Protein AF-V6U523-F1 (afdb_monomer_lite)

pLDDT: mean 74.38, std 16.69, range [38.59, 94.12]

InterPro domains:
  IPR021149 MAGT1/OST3/OST6 [PF04756] (91-188)

Foldseek 3Di:
DPPPPPPLVLVLLVVVVVVVVVVVVVVVVVVVVVVVVVVVVVVPDDDDPCPVVVVVVVVVVVVVVVVVVVVVVVVVVVVVVCPVVDRSVVVVVVVLVVQLCVQLCVVVCVPPVAAQWDWDDPDDPDIDTHRADAADVDHHNVRSNLLSVLVSLLVVLVSVLVSLVPDPPRPVVSNVVSVVSNVVSVVVVVVSVCRRVVD

Structure (mmCIF, N/CA/C/O backbone):
data_AF-V6U523-F1
#
_entry.id   AF-V6U523-F1
#
loop_
_atom_site.group_PDB
_atom_site.id
_atom_site.type_symbol
_atom_site.label_atom_id
_atom_site.label_alt_id
_atom_site.label_comp_id
_atom_site.label_asym_id
_atom_site.label_entity_id
_atom_site.label_seq_id
_atom_site.pdbx_PDB_ins_code
_atom_site.Cartn_x
_atom_site.Cartn_y
_atom_site.Cartn_z
_atom_site.occupancy
_atom_site.B_iso_or_equiv
_atom_site.auth_seq_id
_atom_site.auth_comp_id
_atom_site.auth_asym_id
_atom_site.auth_atom_id
_atom_site.pdbx_PDB_model_num
ATOM 1 N N . MET A 1 1 ? 4.515 -21.458 24.350 1.00 41.28 1 MET A N 1
ATOM 2 C CA . MET A 1 1 ? 4.064 -20.229 25.051 1.00 41.28 1 MET A CA 1
ATOM 3 C C . MET A 1 1 ? 3.567 -19.168 24.051 1.00 41.28 1 MET A C 1
ATOM 5 O O . MET A 1 1 ? 4.180 -18.118 23.939 1.00 41.28 1 MET A O 1
ATOM 9 N N . ILE A 1 2 ? 2.476 -19.416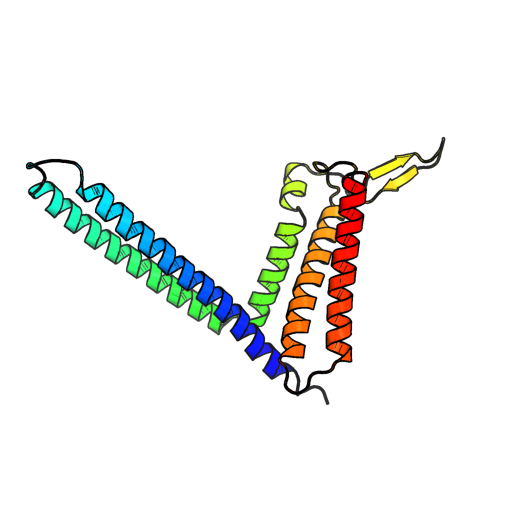 23.303 1.00 46.38 2 ILE A N 1
ATOM 10 C CA . ILE A 1 2 ? 1.987 -18.497 22.234 1.00 46.38 2 ILE A CA 1
ATOM 11 C C . ILE A 1 2 ? 0.579 -17.919 22.530 1.00 46.38 2 ILE A C 1
ATOM 13 O O . ILE A 1 2 ? 0.125 -16.990 21.871 1.00 46.38 2 ILE A O 1
ATOM 17 N N . SER A 1 3 ? -0.102 -18.354 23.593 1.00 43.62 3 SER A N 1
ATOM 18 C CA . SER A 1 3 ? -1.509 -17.984 23.848 1.00 43.62 3 SER A CA 1
ATOM 19 C C . SER A 1 3 ? -1.761 -16.572 24.416 1.00 43.62 3 SER A C 1
ATOM 21 O O . SER A 1 3 ? -2.890 -16.264 24.783 1.00 43.62 3 SER A O 1
ATOM 23 N N . GLY A 1 4 ? -0.751 -15.697 24.504 1.00 42.44 4 GLY A N 1
ATOM 24 C CA . GLY A 1 4 ? -0.867 -14.395 25.186 1.00 42.44 4 GLY A CA 1
ATOM 25 C C . GLY A 1 4 ? -1.064 -13.155 24.301 1.00 42.44 4 GLY A C 1
ATOM 26 O O . GLY A 1 4 ? -1.397 -12.099 24.830 1.00 42.44 4 GLY A O 1
ATOM 27 N N . VAL A 1 5 ? -0.860 -13.246 22.981 1.00 45.41 5 VAL A N 1
ATOM 28 C CA . VAL A 1 5 ? -0.773 -12.063 22.084 1.00 45.41 5 VAL A CA 1
ATOM 29 C C . VAL A 1 5 ? -2.092 -11.762 21.348 1.00 45.41 5 VAL A C 1
ATOM 31 O O . VAL A 1 5 ? -2.308 -10.662 20.851 1.00 45.41 5 VAL A O 1
ATOM 34 N N . LEU A 1 6 ? -3.036 -12.706 21.326 1.00 38.59 6 LEU A N 1
ATOM 35 C CA . LEU A 1 6 ? -4.312 -12.557 20.615 1.00 38.59 6 LEU A CA 1
ATOM 36 C C . LEU A 1 6 ? -5.318 -11.527 21.201 1.00 38.59 6 LEU A C 1
ATOM 38 O O . LEU A 1 6 ? -6.042 -10.913 20.412 1.00 38.59 6 LEU A O 1
ATOM 42 N N . PRO A 1 7 ? -5.421 -11.289 22.530 1.00 46.38 7 PRO A N 1
ATOM 43 C CA . PRO A 1 7 ? -6.465 -10.409 23.068 1.00 46.38 7 PRO A CA 1
ATOM 44 C C . PRO A 1 7 ? -6.151 -8.908 22.928 1.00 46.38 7 PRO A C 1
ATOM 46 O O . PRO A 1 7 ? -7.063 -8.083 23.010 1.00 46.38 7 PRO A O 1
ATOM 49 N N . THR A 1 8 ? -4.890 -8.529 22.701 1.00 46.84 8 THR A N 1
ATOM 50 C CA . THR A 1 8 ? -4.473 -7.126 22.520 1.00 46.84 8 THR A CA 1
ATOM 51 C C . THR A 1 8 ? -4.770 -6.616 21.114 1.00 46.84 8 THR A C 1
ATOM 53 O O . THR A 1 8 ? -5.321 -5.525 20.975 1.00 46.84 8 THR A O 1
ATOM 56 N N . VAL A 1 9 ? -4.547 -7.442 20.086 1.00 46.81 9 VAL A N 1
ATOM 57 C CA . VAL A 1 9 ? -4.885 -7.115 18.687 1.00 46.81 9 VAL A CA 1
ATOM 58 C C . VAL A 1 9 ? -6.382 -6.830 18.531 1.00 46.81 9 VAL A C 1
ATOM 60 O O . VAL A 1 9 ? -6.775 -5.913 17.815 1.00 46.81 9 VAL A O 1
ATOM 63 N N . HIS A 1 10 ? -7.238 -7.543 19.270 1.00 46.25 10 HIS A N 1
ATOM 64 C CA . HIS A 1 10 ? -8.678 -7.294 19.248 1.00 46.25 10 HIS A CA 1
ATOM 65 C C . HIS A 1 10 ? -9.034 -5.871 19.710 1.00 46.25 10 HIS A C 1
ATOM 67 O O . HIS A 1 10 ? -9.816 -5.201 19.041 1.00 46.25 10 HIS A O 1
ATOM 73 N N . LYS A 1 11 ? -8.447 -5.378 20.810 1.00 49.44 11 LYS A N 1
ATOM 74 C CA . LYS A 1 11 ? -8.734 -4.032 21.347 1.00 49.44 11 LYS A CA 1
ATOM 75 C C . LYS A 1 11 ? -8.247 -2.908 20.426 1.00 49.44 11 LYS A C 1
ATOM 77 O O . LYS A 1 11 ? -8.912 -1.882 20.316 1.00 49.44 11 LYS A O 1
ATOM 82 N N . GLU A 1 12 ? -7.126 -3.119 19.747 1.00 44.47 12 GLU A N 1
ATOM 83 C CA . GLU A 1 12 ? -6.533 -2.174 18.792 1.00 44.47 12 GLU A CA 1
ATOM 84 C C . GLU A 1 12 ? -7.384 -2.041 17.522 1.00 44.47 12 GLU A C 1
ATOM 86 O O . GLU A 1 12 ? -7.710 -0.932 17.098 1.00 44.47 12 GLU A O 1
ATOM 91 N N . VAL A 1 13 ? -7.852 -3.170 16.974 1.00 50.72 13 VAL A N 1
ATOM 92 C CA . VAL A 1 13 ? -8.772 -3.179 15.827 1.00 50.72 13 VAL A CA 1
ATOM 93 C C . VAL A 1 13 ? -10.111 -2.535 16.202 1.00 50.72 13 VAL A C 1
ATOM 95 O O . VAL A 1 13 ? -10.647 -1.751 15.423 1.00 50.72 13 VAL A O 1
ATOM 98 N N . TYR A 1 14 ? -10.622 -2.773 17.417 1.00 50.09 14 TYR A N 1
ATOM 99 C CA . TYR A 1 14 ? -11.787 -2.043 17.931 1.00 50.09 14 TYR A CA 1
ATOM 100 C C . TYR A 1 14 ? -11.538 -0.532 18.011 1.00 50.09 14 TYR A C 1
ATOM 102 O O . TYR A 1 14 ? -12.444 0.235 17.704 1.00 50.09 14 TYR A O 1
ATOM 110 N N . GLY A 1 15 ? -10.329 -0.094 18.371 1.00 56.94 15 GLY A N 1
ATOM 111 C CA . GLY A 1 15 ? -9.951 1.320 18.394 1.00 56.94 15 GLY A CA 1
ATOM 112 C C . GLY A 1 15 ? -9.925 1.958 17.005 1.00 56.94 15 GLY A C 1
ATOM 113 O O . GLY A 1 15 ? -10.452 3.054 16.831 1.00 56.94 15 GLY A O 1
ATOM 114 N N . LEU A 1 16 ? -9.381 1.261 16.004 1.00 51.12 16 LEU A N 1
ATOM 115 C CA . LEU A 1 16 ? -9.339 1.740 14.620 1.00 51.12 16 LEU A CA 1
ATOM 116 C C . LEU A 1 16 ? -10.740 1.781 13.993 1.00 51.12 16 LEU A C 1
ATOM 118 O O . LEU A 1 16 ? -11.106 2.762 13.351 1.00 51.12 16 LEU A O 1
ATOM 122 N N . VAL A 1 17 ? -11.563 0.760 14.242 1.00 55.56 17 VAL A N 1
ATOM 123 C CA . VAL A 1 17 ? -12.967 0.747 13.810 1.00 55.56 17 VAL A CA 1
ATOM 124 C C . VAL A 1 17 ? -13.772 1.829 14.529 1.00 55.56 17 VAL A C 1
ATOM 126 O O . VAL A 1 1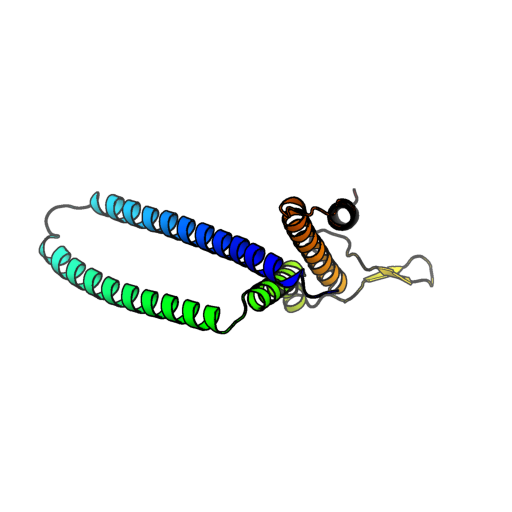7 ? -14.565 2.510 13.887 1.00 55.56 17 VAL A O 1
ATOM 129 N N . LEU A 1 18 ? -13.547 2.051 15.827 1.00 57.47 18 LEU A N 1
ATOM 130 C CA . LEU A 1 18 ? -14.173 3.144 16.572 1.00 57.47 18 LEU A CA 1
ATOM 131 C C . LEU A 1 18 ? -13.726 4.507 16.033 1.00 57.47 18 LEU A C 1
ATOM 133 O O . LEU A 1 18 ? -14.550 5.405 15.931 1.00 57.47 18 LEU A O 1
ATOM 137 N N . ALA A 1 19 ? -12.464 4.664 15.631 1.00 54.38 19 ALA A N 1
ATOM 138 C CA . ALA A 1 19 ? -11.971 5.881 14.994 1.00 54.38 19 ALA A CA 1
ATOM 139 C C . ALA A 1 19 ? -12.626 6.108 13.623 1.00 54.38 19 ALA A C 1
ATOM 141 O O . ALA A 1 19 ? -13.093 7.212 13.356 1.00 54.38 19 ALA A O 1
ATOM 142 N N . ILE A 1 20 ? -12.757 5.069 12.790 1.00 58.50 20 ILE A N 1
ATOM 143 C CA . ILE A 1 20 ? -13.495 5.132 11.517 1.00 58.50 20 ILE A CA 1
ATOM 144 C C . ILE A 1 20 ? -14.969 5.469 11.771 1.00 58.50 20 ILE A C 1
ATOM 146 O O . ILE A 1 20 ? -15.531 6.321 11.087 1.00 58.50 20 ILE A O 1
ATOM 150 N N . TYR A 1 21 ? -15.586 4.872 12.790 1.00 59.53 21 TYR A N 1
ATOM 151 C CA . TYR A 1 21 ? -16.966 5.146 13.184 1.00 59.53 21 TYR A CA 1
ATOM 152 C C . TYR A 1 21 ? -17.140 6.570 13.731 1.00 59.53 21 TYR A C 1
ATOM 154 O O . TYR A 1 21 ? -18.134 7.227 13.438 1.00 59.53 21 TYR A O 1
ATOM 162 N N . LEU A 1 22 ? -16.166 7.095 14.477 1.00 55.25 22 LEU A N 1
ATOM 163 C CA . LEU A 1 22 ? -16.150 8.473 14.968 1.00 55.25 22 LEU A CA 1
ATOM 164 C C . LEU A 1 22 ? -15.933 9.473 13.833 1.00 55.25 22 LEU A C 1
ATOM 166 O O . LEU A 1 22 ? -16.594 10.508 13.819 1.00 55.25 22 LEU A O 1
ATOM 170 N N . VAL A 1 23 ? -15.073 9.162 12.860 1.00 58.59 23 VAL A N 1
ATOM 171 C CA . VAL A 1 23 ? -14.899 9.952 11.632 1.00 58.59 23 VAL A CA 1
ATOM 172 C C . VAL A 1 23 ? -16.192 9.943 10.817 1.00 58.59 23 VAL A C 1
ATOM 174 O O . VAL A 1 23 ? -16.663 11.006 10.419 1.00 58.59 23 VAL A O 1
ATOM 177 N N . TYR A 1 24 ? -16.832 8.783 10.662 1.00 56.06 24 TYR A N 1
ATOM 178 C CA . TYR A 1 24 ? -18.136 8.643 10.012 1.00 56.06 24 TYR A CA 1
ATOM 179 C C . TYR A 1 24 ? -19.242 9.411 10.758 1.00 56.06 24 TYR A C 1
ATOM 181 O O . TYR A 1 24 ? -20.057 10.093 10.142 1.00 56.06 24 TYR A O 1
ATOM 189 N N . SER A 1 25 ? -19.238 9.388 12.093 1.00 53.75 25 SER A N 1
ATOM 190 C CA . SER A 1 25 ? -20.179 10.132 12.938 1.00 53.75 25 SER A CA 1
ATOM 191 C C . SER A 1 25 ? -19.934 11.649 12.886 1.00 53.75 25 SER A C 1
ATOM 193 O O . SER A 1 25 ? -20.878 12.434 12.807 1.00 53.75 25 SER A O 1
ATOM 195 N N . LYS A 1 26 ? -18.672 12.097 12.817 1.00 54.00 26 LYS A N 1
ATOM 196 C CA . LYS A 1 26 ? -18.329 13.510 12.579 1.00 54.00 26 LYS A CA 1
ATOM 197 C C . LYS A 1 26 ? -18.739 13.970 11.180 1.00 54.00 26 LYS A C 1
ATOM 199 O O . LYS A 1 26 ? -19.277 15.066 11.050 1.00 54.00 26 LYS A O 1
ATOM 204 N N . LEU A 1 27 ? -18.545 13.134 10.158 1.00 46.53 27 LEU A N 1
ATOM 205 C CA . LEU A 1 27 ? -19.044 13.364 8.798 1.00 46.53 27 LEU A CA 1
ATOM 206 C C . LEU A 1 27 ? -20.578 13.454 8.782 1.00 46.53 27 LEU A C 1
ATOM 208 O O . LEU A 1 27 ? -21.129 14.348 8.145 1.00 46.53 27 LEU A O 1
ATOM 212 N N . ARG A 1 28 ? -21.273 12.614 9.561 1.00 48.44 28 ARG A N 1
ATOM 213 C CA . ARG A 1 28 ? -22.730 12.679 9.773 1.00 48.44 28 ARG A CA 1
ATOM 214 C C . ARG A 1 28 ? -23.167 14.007 10.410 1.00 48.44 28 ARG A C 1
ATOM 216 O O . ARG A 1 28 ? -24.164 14.576 9.971 1.00 48.44 28 ARG A O 1
ATOM 223 N N . CYS A 1 29 ? -22.419 14.539 11.379 1.00 51.19 29 CYS A N 1
ATOM 224 C CA . CYS A 1 29 ? -22.671 15.872 11.948 1.00 51.19 29 CYS A CA 1
ATOM 225 C C . CYS A 1 29 ? -22.398 17.006 10.945 1.00 51.19 29 CYS A C 1
ATOM 227 O O . CYS A 1 29 ? -23.176 17.957 10.872 1.00 51.19 29 CYS A O 1
ATOM 229 N N . TYR A 1 30 ? -21.346 16.891 10.129 1.00 42.16 30 TYR A N 1
ATOM 230 C CA . TYR A 1 30 ? -21.027 17.869 9.083 1.00 42.16 30 TYR A CA 1
ATOM 231 C C . TYR A 1 30 ? -22.115 17.930 7.997 1.00 42.16 30 TYR A C 1
ATOM 233 O O . TYR A 1 30 ? -22.591 19.014 7.660 1.00 42.16 30 TYR A O 1
ATOM 241 N N . PHE A 1 31 ? -22.590 16.778 7.514 1.00 48.69 31 PHE A N 1
ATOM 242 C CA . PHE A 1 31 ? -23.700 16.706 6.554 1.00 48.69 31 PHE A CA 1
ATOM 243 C C . PHE A 1 31 ? -25.052 17.108 7.165 1.00 48.69 31 PHE A C 1
ATOM 245 O O . PHE A 1 31 ? -25.897 17.679 6.473 1.00 48.69 31 PHE A O 1
ATOM 252 N N . GLY A 1 32 ? -25.252 16.883 8.468 1.00 49.47 32 GLY A N 1
ATOM 253 C CA . GLY A 1 32 ? -26.397 17.419 9.208 1.00 49.47 32 GLY A CA 1
ATOM 254 C C . GLY A 1 32 ? -26.424 18.952 9.237 1.00 49.47 32 GLY A C 1
ATOM 255 O O . GLY A 1 32 ? -27.495 19.538 9.112 1.00 49.47 32 GLY A O 1
ATOM 256 N N . SER A 1 33 ? -25.256 19.599 9.320 1.00 43.72 33 SER A N 1
ATOM 257 C CA . SER A 1 33 ? -25.129 21.063 9.353 1.00 43.72 33 SER A CA 1
ATOM 258 C C . SER A 1 33 ? -25.449 21.720 8.000 1.00 43.72 33 SER A C 1
ATOM 260 O O . SER A 1 33 ? -26.177 22.712 7.952 1.00 43.72 33 SER A O 1
ATOM 262 N N . TYR A 1 34 ? -25.033 21.114 6.877 1.00 43.16 34 TYR A N 1
ATOM 263 C CA . TYR A 1 34 ? -25.404 21.572 5.523 1.00 43.16 34 TYR A CA 1
ATOM 264 C C . TYR A 1 34 ? -26.927 21.603 5.293 1.00 43.16 34 TYR A C 1
ATOM 266 O O . TYR A 1 34 ? -27.436 22.473 4.585 1.00 43.16 34 TYR A O 1
ATOM 274 N N . ARG A 1 35 ? -27.671 20.695 5.939 1.00 47.03 35 ARG A N 1
ATOM 275 C CA . ARG A 1 35 ? -29.140 20.622 5.875 1.00 47.03 35 ARG A CA 1
ATOM 276 C C . ARG A 1 35 ? -29.811 21.836 6.527 1.00 47.03 35 ARG A C 1
ATOM 278 O O . ARG A 1 35 ? -30.831 22.310 6.030 1.00 47.03 35 ARG A O 1
ATOM 285 N N . THR A 1 36 ? -29.226 22.361 7.602 1.00 53.25 36 THR A N 1
ATOM 286 C CA . THR A 1 36 ? -29.718 23.557 8.298 1.00 53.25 36 THR A CA 1
ATOM 287 C C . THR A 1 36 ? -29.467 24.811 7.460 1.00 53.25 36 THR A C 1
ATOM 289 O O . THR A 1 36 ? -30.374 25.625 7.295 1.00 53.25 36 THR A O 1
ATOM 292 N N . TYR A 1 37 ? -28.294 24.925 6.828 1.00 47.25 37 TYR A N 1
ATOM 293 C CA . TYR A 1 37 ? -27.971 26.049 5.940 1.00 47.25 37 TYR A CA 1
ATOM 294 C C . TYR A 1 37 ? -28.864 26.111 4.693 1.00 47.25 37 TYR A C 1
ATOM 296 O O . TYR A 1 37 ? -29.329 27.196 4.343 1.00 47.25 37 TYR A O 1
ATOM 304 N N . LEU A 1 38 ? -29.187 24.967 4.074 1.00 50.00 38 LEU A N 1
ATOM 305 C CA . LEU A 1 38 ? -30.100 24.924 2.922 1.00 50.00 38 LEU A CA 1
ATOM 306 C C . LEU A 1 38 ? -31.516 25.403 3.293 1.00 50.00 38 LEU A C 1
ATOM 308 O O . LEU A 1 38 ? -32.127 26.171 2.556 1.00 50.00 38 LEU A O 1
ATOM 312 N N . SER A 1 39 ? -32.006 25.019 4.480 1.00 54.47 39 SER A N 1
ATOM 313 C CA . SER A 1 39 ? -33.333 25.424 4.970 1.00 54.47 39 SER A CA 1
ATOM 314 C C . SER A 1 39 ? -33.436 26.913 5.335 1.00 54.47 39 SER A C 1
ATOM 316 O O . SER A 1 39 ? -34.515 27.498 5.240 1.00 54.47 39 SER A O 1
ATOM 318 N N . VAL A 1 40 ? -32.317 27.542 5.715 1.00 55.91 40 VAL A N 1
ATOM 319 C CA . VAL A 1 40 ? -32.236 28.983 6.012 1.00 55.91 40 VAL A CA 1
ATOM 320 C C . VAL A 1 40 ? -32.110 29.812 4.727 1.00 55.91 40 VAL A C 1
ATOM 322 O O . VAL A 1 40 ? -32.676 30.903 4.648 1.00 55.91 40 VAL A O 1
ATOM 325 N N . LEU A 1 41 ? -31.429 29.292 3.701 1.00 51.31 41 LEU A N 1
ATOM 326 C CA . LEU A 1 41 ? -31.332 29.917 2.374 1.00 51.31 41 LEU A CA 1
ATOM 327 C C . LEU A 1 41 ? -32.670 29.893 1.619 1.00 51.31 41 LEU A C 1
ATOM 329 O O . LEU A 1 41 ? -33.054 30.893 1.016 1.00 51.31 41 LEU A O 1
ATOM 333 N N . GLU A 1 42 ? -33.436 28.806 1.727 1.00 52.66 42 GLU A N 1
ATOM 334 C CA . GLU A 1 42 ? -34.760 28.678 1.099 1.00 52.66 42 GLU A CA 1
ATOM 335 C C . GLU A 1 42 ? -35.838 29.559 1.774 1.00 52.66 42 GLU A C 1
ATOM 337 O O . GLU A 1 42 ? -36.881 29.857 1.189 1.00 52.66 42 GLU A O 1
ATOM 342 N N . ALA A 1 43 ? -35.577 30.047 2.994 1.00 54.25 43 ALA A N 1
ATOM 343 C CA . ALA A 1 43 ? -36.488 30.910 3.744 1.00 54.25 43 ALA A CA 1
ATOM 344 C C . ALA A 1 43 ? -36.438 32.400 3.343 1.00 54.25 43 ALA A C 1
ATOM 346 O O . ALA A 1 43 ? -37.315 33.154 3.764 1.00 54.25 43 ALA A O 1
ATOM 347 N N . ARG A 1 44 ? -35.457 32.843 2.537 1.00 53.84 44 ARG A N 1
ATOM 348 C CA . ARG A 1 44 ? -35.267 34.273 2.204 1.00 53.84 44 ARG A CA 1
ATOM 349 C C . ARG A 1 44 ? -35.891 34.747 0.884 1.00 53.84 44 ARG A C 1
ATOM 351 O O . ARG A 1 44 ? -35.917 35.951 0.657 1.00 53.84 44 ARG A O 1
ATOM 358 N N . HIS A 1 45 ? -36.459 33.868 0.053 1.00 52.88 45 HIS A N 1
ATOM 359 C CA . HIS A 1 45 ? -37.118 34.274 -1.199 1.00 52.88 45 HIS A CA 1
ATOM 360 C C . HIS A 1 45 ? -38.575 33.779 -1.314 1.00 52.88 45 HIS A C 1
ATOM 362 O O . HIS A 1 45 ? -38.846 32.618 -1.626 1.00 52.88 45 HIS A O 1
ATOM 368 N N . LEU A 1 46 ? -39.509 34.714 -1.088 1.00 49.81 46 LEU A N 1
ATOM 369 C CA . LEU A 1 46 ? -40.758 34.997 -1.833 1.00 49.81 46 LEU A CA 1
ATOM 370 C C . LEU A 1 46 ? -42.016 35.238 -0.969 1.00 49.81 46 LEU A C 1
ATOM 372 O O . LEU A 1 46 ? -42.241 34.517 0.008 1.00 49.81 46 LEU A O 1
ATOM 376 N N . PRO A 1 47 ? -42.874 36.205 -1.368 1.00 53.94 47 PRO A N 1
ATOM 377 C CA . PRO A 1 47 ? -43.979 36.718 -0.568 1.00 53.94 47 PRO A CA 1
ATOM 378 C C . PRO A 1 47 ? -45.304 35.942 -0.737 1.00 53.94 47 PRO A C 1
ATOM 380 O O . PRO A 1 47 ? -45.640 35.411 -1.791 1.00 53.94 47 PRO A O 1
ATOM 383 N N . SER A 1 48 ? -46.053 35.904 0.366 1.00 52.94 48 SER A N 1
ATOM 384 C CA . SER A 1 48 ? -47.519 35.986 0.541 1.00 52.94 48 SER A CA 1
ATOM 385 C C . SER A 1 48 ? -48.558 35.147 -0.239 1.00 52.94 48 SER A C 1
ATOM 387 O O . SER A 1 48 ? -49.741 35.339 0.015 1.00 52.94 48 SER A O 1
ATOM 389 N N . GLN A 1 49 ? -48.216 34.156 -1.075 1.00 50.00 49 GLN A N 1
ATOM 390 C CA . GLN A 1 49 ? -49.214 33.152 -1.550 1.00 50.00 49 GLN A CA 1
ATOM 391 C C . GLN A 1 49 ? -48.921 31.691 -1.143 1.00 50.00 49 GLN A C 1
ATOM 393 O O . GLN A 1 49 ? -49.648 30.758 -1.476 1.00 50.00 49 GLN A O 1
ATOM 398 N N . LYS A 1 50 ? -47.882 31.459 -0.335 1.00 51.34 50 LYS A N 1
ATOM 399 C CA . LYS A 1 50 ? -47.331 30.120 -0.039 1.00 51.34 50 LYS A CA 1
ATOM 400 C C . LYS A 1 50 ? -47.918 29.390 1.184 1.00 51.34 50 LYS A C 1
ATOM 402 O O . LYS A 1 50 ? -47.314 28.419 1.631 1.00 51.34 50 LYS A O 1
ATOM 407 N N . ILE A 1 51 ? -49.045 29.804 1.774 1.00 52.50 51 ILE A N 1
ATOM 408 C CA . ILE A 1 51 ? -49.507 29.198 3.047 1.00 52.50 51 ILE A CA 1
ATOM 409 C C . ILE A 1 51 ? -50.169 27.819 2.841 1.00 52.50 51 ILE A C 1
ATOM 411 O O . ILE A 1 51 ? -49.913 26.911 3.636 1.00 52.50 51 ILE A O 1
ATOM 415 N N . MET A 1 52 ? -50.936 27.602 1.762 1.00 48.75 52 MET A N 1
ATOM 416 C CA . MET A 1 52 ? -51.517 26.277 1.466 1.00 48.75 52 MET A CA 1
ATOM 417 C C . MET A 1 52 ? -50.505 25.301 0.844 1.00 48.75 52 MET A C 1
ATOM 419 O O . MET A 1 52 ? -50.415 24.158 1.295 1.00 48.75 52 MET A O 1
ATOM 423 N N . ALA A 1 53 ? -49.655 25.756 -0.086 1.00 50.72 53 ALA A N 1
ATOM 424 C CA . ALA A 1 53 ? -48.574 24.935 -0.646 1.00 50.72 53 ALA A CA 1
ATOM 425 C C . ALA A 1 53 ? -47.571 24.476 0.435 1.00 50.72 53 ALA A C 1
ATOM 427 O O . ALA A 1 53 ? -47.154 23.317 0.439 1.00 50.72 53 ALA A O 1
ATOM 428 N N . LYS A 1 54 ? -47.272 25.325 1.437 1.00 51.56 54 LYS A N 1
ATOM 429 C CA . LYS A 1 54 ? -46.425 24.950 2.585 1.00 51.56 54 LYS A CA 1
ATOM 430 C C . LYS A 1 54 ? -47.000 23.813 3.429 1.00 51.56 54 LYS A C 1
ATOM 432 O O . LYS A 1 54 ? -46.212 23.056 3.987 1.00 51.56 54 LYS A O 1
ATOM 437 N N . ARG A 1 55 ? -48.328 23.668 3.558 1.00 52.97 55 ARG A N 1
ATOM 438 C CA . ARG A 1 55 ? -48.930 22.566 4.342 1.00 52.97 55 ARG A CA 1
ATOM 439 C C . ARG A 1 55 ? -48.841 21.230 3.605 1.00 52.97 55 ARG A C 1
ATOM 441 O O . ARG A 1 55 ? -48.493 20.227 4.226 1.00 52.97 55 ARG A O 1
ATOM 448 N N . VAL A 1 56 ? -49.061 21.230 2.289 1.00 54.12 56 VAL A N 1
ATOM 449 C CA . VAL A 1 56 ? -48.912 20.029 1.446 1.00 54.12 56 VAL A CA 1
ATOM 450 C C . VAL A 1 56 ? -47.441 19.592 1.383 1.00 54.12 56 VAL A C 1
ATOM 452 O O . VAL A 1 56 ? -47.133 18.420 1.599 1.00 54.12 56 VAL A O 1
ATOM 455 N N . GLN A 1 57 ? -46.514 20.544 1.239 1.00 55.22 57 GLN A N 1
ATOM 456 C CA . GLN A 1 57 ? -45.070 20.284 1.223 1.00 55.22 57 GLN A CA 1
ATOM 457 C C . GLN A 1 57 ? -44.532 19.833 2.601 1.00 55.22 57 GLN A C 1
ATOM 459 O O . GLN A 1 57 ? -43.676 18.948 2.667 1.00 55.22 57 GLN A O 1
ATOM 464 N N . LYS A 1 58 ? -45.073 20.342 3.726 1.00 58.16 58 LYS A N 1
ATOM 465 C CA . LYS A 1 58 ? -44.759 19.835 5.085 1.00 58.16 58 LYS A CA 1
ATOM 466 C C . LYS A 1 58 ? -45.223 18.390 5.303 1.00 58.16 58 LYS A C 1
ATOM 468 O O . LYS A 1 58 ? -44.521 17.614 5.945 1.00 58.16 58 LYS A O 1
ATOM 473 N N . SER A 1 59 ? -46.383 18.015 4.764 1.00 58.06 59 SER A N 1
ATOM 474 C CA . SER A 1 59 ? -46.912 16.647 4.877 1.00 58.06 59 SER A CA 1
ATOM 475 C C . SER A 1 59 ? -46.092 15.643 4.048 1.00 58.06 59 SER A C 1
ATOM 477 O O . SER A 1 59 ? -45.714 14.568 4.530 1.00 58.06 59 SER A O 1
ATOM 479 N N . GLN A 1 60 ? -45.712 16.021 2.822 1.00 61.00 60 GLN A N 1
ATOM 480 C CA . GLN A 1 60 ? -44.854 15.195 1.963 1.00 61.00 60 GLN A CA 1
ATOM 481 C C . GLN A 1 60 ? -43.424 15.054 2.511 1.00 61.00 60 GLN A C 1
ATOM 483 O O . GLN A 1 60 ? -42.849 13.968 2.476 1.00 61.00 60 GLN A O 1
ATOM 488 N N . THR A 1 61 ? -42.854 16.110 3.098 1.00 61.25 61 THR A N 1
ATOM 489 C CA . THR A 1 61 ? -41.518 16.037 3.720 1.00 61.25 61 THR A CA 1
ATOM 490 C C . THR A 1 61 ? -41.508 15.189 4.997 1.00 61.25 61 THR A C 1
ATOM 492 O O . THR A 1 61 ? -40.546 14.455 5.228 1.00 61.25 61 THR A O 1
ATOM 495 N N . ALA A 1 62 ? -42.588 15.192 5.788 1.00 65.69 62 ALA A N 1
ATOM 496 C CA . ALA A 1 62 ? -42.714 14.342 6.976 1.00 65.69 62 ALA A CA 1
ATOM 497 C C . ALA A 1 62 ? -42.791 12.841 6.631 1.00 65.69 62 ALA A C 1
ATOM 499 O O . ALA A 1 62 ? -42.166 12.006 7.293 1.00 65.69 62 ALA A O 1
ATOM 500 N N . THR A 1 63 ? -43.510 12.481 5.564 1.00 70.50 63 THR A N 1
ATOM 501 C CA . THR A 1 63 ? -43.615 11.086 5.100 1.00 70.50 63 THR A CA 1
ATOM 502 C C . THR A 1 63 ? -42.310 10.579 4.480 1.00 70.50 63 THR A C 1
ATOM 504 O O . THR A 1 63 ? -41.898 9.452 4.773 1.00 70.50 63 THR A O 1
ATOM 507 N N . LEU A 1 64 ? -41.595 11.420 3.724 1.00 71.19 64 LEU A N 1
ATOM 508 C CA . LEU A 1 64 ? -40.241 11.131 3.233 1.00 71.19 64 LEU A CA 1
ATOM 509 C C . LEU A 1 64 ? -39.243 10.934 4.379 1.00 71.19 64 LEU A C 1
ATOM 511 O O . LEU A 1 64 ? -38.470 9.977 4.364 1.00 71.19 64 LEU A O 1
ATOM 515 N N . HIS A 1 65 ? -39.306 11.772 5.419 1.00 72.44 65 HIS A N 1
ATOM 516 C CA . HIS A 1 65 ? -38.430 11.644 6.583 1.00 72.44 65 HIS A CA 1
ATOM 517 C C . HIS A 1 65 ? -38.660 10.327 7.339 1.00 72.44 65 HIS A C 1
ATOM 519 O O . HIS A 1 65 ? -37.698 9.698 7.787 1.00 72.44 65 HIS A O 1
ATOM 525 N N . LYS A 1 66 ? -39.919 9.886 7.452 1.00 78.81 66 LYS A N 1
ATOM 526 C CA . LYS A 1 66 ? -40.287 8.616 8.096 1.00 78.81 66 LYS A CA 1
ATOM 527 C C . LYS A 1 66 ? -39.832 7.398 7.285 1.00 78.81 66 LYS A C 1
ATOM 529 O O . LYS A 1 66 ? -39.472 6.379 7.870 1.00 78.81 66 LYS A O 1
ATOM 534 N N . ARG A 1 67 ? -39.823 7.489 5.949 1.00 78.38 67 ARG A N 1
ATOM 535 C CA . ARG A 1 67 ? -39.263 6.444 5.072 1.00 78.38 67 ARG A CA 1
ATOM 536 C C . ARG A 1 67 ? -37.741 6.399 5.169 1.00 78.38 67 ARG A C 1
ATOM 538 O O . ARG A 1 67 ? -37.187 5.323 5.366 1.00 78.38 67 ARG A O 1
ATOM 545 N N . ALA A 1 68 ? -37.085 7.557 5.127 1.00 76.50 68 ALA A N 1
ATOM 546 C CA . ALA A 1 68 ? -35.639 7.651 5.270 1.00 76.50 68 ALA A CA 1
ATOM 547 C C . ALA A 1 68 ? -35.167 7.084 6.619 1.00 76.50 68 ALA A C 1
ATOM 549 O O . ALA A 1 68 ? -34.281 6.238 6.638 1.00 76.50 68 ALA A O 1
ATOM 550 N N . SER A 1 69 ? -35.780 7.466 7.746 1.00 78.25 69 SER A N 1
ATOM 551 C CA . SER A 1 69 ? -35.378 6.954 9.068 1.00 78.25 69 SER A CA 1
ATOM 552 C C . SER A 1 69 ? -35.572 5.440 9.216 1.00 78.25 69 SER A C 1
ATOM 554 O O . SER A 1 69 ? -34.777 4.768 9.877 1.00 78.25 69 SER A O 1
ATOM 556 N N . ARG A 1 70 ? -36.596 4.876 8.564 1.00 82.12 70 ARG A N 1
ATOM 557 C CA . ARG A 1 70 ? -36.838 3.429 8.538 1.00 82.12 70 ARG A CA 1
ATOM 558 C C . ARG A 1 70 ? -35.771 2.685 7.725 1.00 82.12 70 ARG A C 1
ATOM 560 O O . ARG A 1 70 ? -35.309 1.638 8.159 1.00 82.12 70 ARG A O 1
ATOM 567 N N . ILE A 1 71 ? -35.333 3.252 6.600 1.00 82.62 71 ILE A N 1
ATOM 568 C CA . ILE A 1 71 ? -34.219 2.711 5.805 1.00 82.62 71 ILE A CA 1
ATOM 569 C C . ILE A 1 71 ? -32.907 2.797 6.596 1.00 82.62 71 ILE A C 1
ATOM 571 O O . ILE A 1 71 ? -32.180 1.815 6.680 1.00 82.62 71 ILE A O 1
ATOM 575 N N . TRP A 1 72 ? -32.638 3.928 7.255 1.00 78.19 72 TRP A N 1
ATOM 576 C CA . TRP A 1 72 ? -31.437 4.104 8.079 1.00 78.19 72 TRP A CA 1
ATOM 577 C C . TRP A 1 72 ? -31.360 3.109 9.240 1.00 78.19 72 TRP A C 1
ATOM 579 O O . TRP A 1 72 ? -30.332 2.469 9.425 1.00 78.19 72 TRP A O 1
ATOM 589 N N . SER A 1 73 ? -32.453 2.922 9.983 1.00 80.31 73 SER A N 1
ATOM 590 C CA . SER A 1 73 ? -32.498 1.941 11.080 1.00 80.31 73 SER A CA 1
ATOM 591 C C . SER A 1 73 ? -32.394 0.490 10.598 1.00 80.31 73 SER A C 1
ATOM 593 O O . SER A 1 73 ? -31.867 -0.361 11.317 1.00 80.31 73 SER A O 1
ATOM 595 N N . PHE A 1 74 ? -32.856 0.193 9.381 1.00 85.62 74 PHE A N 1
ATOM 596 C CA . PHE A 1 74 ? -32.629 -1.103 8.749 1.00 85.62 74 PHE A CA 1
ATOM 597 C C . PHE A 1 74 ? -31.146 -1.307 8.411 1.00 85.62 74 PHE A C 1
ATOM 599 O O . PHE A 1 74 ? -30.584 -2.342 8.769 1.00 85.62 74 PHE A O 1
ATOM 606 N N . CYS A 1 75 ? -30.494 -0.307 7.807 1.00 78.31 75 CYS A N 1
ATOM 607 C CA . CYS A 1 75 ? -29.060 -0.338 7.520 1.00 78.31 75 CYS A CA 1
ATOM 608 C C . CYS A 1 75 ? -28.220 -0.489 8.795 1.00 78.31 75 CYS A C 1
ATOM 610 O O . CYS A 1 75 ? -27.363 -1.367 8.841 1.00 78.31 75 CYS A O 1
ATOM 612 N N . ASP A 1 76 ? -28.497 0.287 9.848 1.00 78.00 76 ASP A N 1
ATOM 613 C CA . ASP A 1 76 ? -27.772 0.201 11.124 1.00 78.00 76 ASP A CA 1
ATOM 614 C C . ASP A 1 76 ? -27.889 -1.205 11.742 1.00 78.00 76 ASP A C 1
ATOM 616 O O . ASP A 1 76 ? -26.890 -1.804 12.144 1.00 78.00 76 ASP A O 1
ATOM 620 N N . ASN A 1 77 ? -29.091 -1.792 11.749 1.00 83.88 77 ASN A N 1
ATOM 621 C CA . ASN A 1 77 ? -29.297 -3.156 12.248 1.00 83.88 77 ASN A CA 1
ATOM 622 C C . ASN A 1 77 ? -28.575 -4.215 11.405 1.00 83.88 77 ASN A C 1
ATOM 624 O O . ASN A 1 77 ? -28.070 -5.202 11.946 1.00 83.88 77 ASN A O 1
ATOM 628 N N . LEU A 1 78 ? -28.521 -4.023 10.087 1.00 81.00 78 LEU A N 1
ATOM 629 C CA . LEU A 1 78 ? -27.829 -4.920 9.170 1.00 81.00 78 LEU A CA 1
ATOM 630 C C . LEU A 1 78 ? -26.309 -4.845 9.374 1.00 81.00 78 LEU A C 1
ATOM 632 O O . LEU A 1 78 ? -25.665 -5.885 9.501 1.00 81.00 78 LEU A O 1
ATOM 636 N N . VAL A 1 79 ? -25.757 -3.639 9.537 1.00 76.69 79 VAL A N 1
ATOM 637 C CA . VAL A 1 79 ? -24.345 -3.422 9.885 1.00 76.69 79 VAL A CA 1
ATOM 638 C C . VAL A 1 79 ? -24.004 -4.089 11.215 1.00 76.69 79 VAL A C 1
ATOM 640 O O . VAL A 1 79 ? -23.018 -4.814 11.283 1.00 76.69 79 VAL A O 1
ATOM 643 N N . VAL A 1 80 ? -24.828 -3.933 12.256 1.00 77.56 80 VAL A N 1
ATOM 644 C CA . VAL A 1 80 ? -24.586 -4.569 13.566 1.00 77.56 80 VAL A CA 1
ATOM 645 C C . VAL A 1 80 ? -24.623 -6.098 13.477 1.00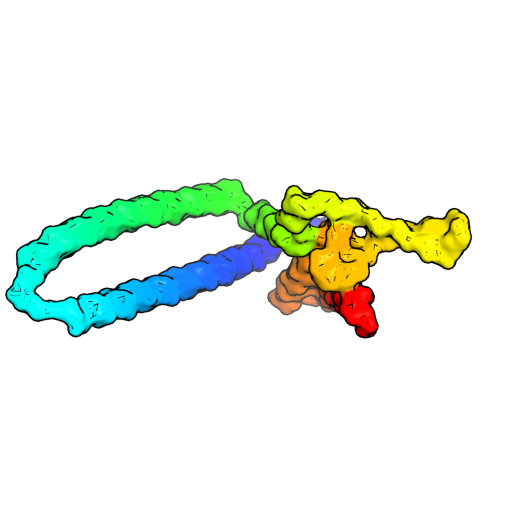 77.56 80 VAL A C 1
ATOM 647 O O . VAL A 1 80 ? -23.815 -6.768 14.120 1.00 77.56 80 VAL A O 1
ATOM 650 N N . ARG A 1 81 ? -25.531 -6.676 12.680 1.00 77.00 81 ARG A N 1
ATOM 651 C CA . ARG A 1 81 ? -25.590 -8.134 12.465 1.00 77.00 81 ARG A CA 1
ATOM 652 C C . ARG A 1 81 ? -24.362 -8.652 11.725 1.00 77.00 81 ARG A C 1
ATOM 654 O O . ARG A 1 81 ? -23.768 -9.633 12.168 1.00 77.00 81 ARG A O 1
ATOM 661 N N . ILE A 1 82 ? -23.954 -7.962 10.661 1.00 73.00 82 ILE A N 1
ATOM 662 C CA . ILE A 1 82 ? -22.725 -8.270 9.924 1.00 73.00 82 ILE A CA 1
ATOM 663 C C . ILE A 1 82 ? -21.515 -8.146 10.854 1.00 73.00 82 ILE A C 1
ATOM 665 O O . ILE A 1 82 ? -20.675 -9.036 10.880 1.00 73.00 82 ILE A O 1
ATOM 669 N N . TYR A 1 83 ? -21.459 -7.105 11.686 1.00 67.31 83 TYR A N 1
ATOM 670 C CA . TYR A 1 83 ? -20.372 -6.879 12.639 1.00 67.31 83 TYR A CA 1
ATOM 671 C C . TYR A 1 83 ? -20.309 -7.939 13.748 1.00 67.31 83 TYR A C 1
ATOM 673 O O . TYR A 1 83 ? -19.232 -8.280 14.227 1.00 67.31 83 TYR A O 1
ATOM 681 N N . LYS A 1 84 ? -21.457 -8.491 14.162 1.00 71.69 84 LYS A N 1
ATOM 682 C CA . LYS A 1 84 ? -21.506 -9.611 15.114 1.00 71.69 84 LYS A CA 1
ATOM 683 C C . LYS A 1 84 ? -21.034 -10.928 14.499 1.00 71.69 84 LYS A C 1
ATOM 685 O O . LYS A 1 84 ? -20.455 -11.739 15.214 1.00 71.69 84 LYS A O 1
ATOM 690 N N . GLN A 1 85 ? -21.301 -11.159 13.213 1.00 70.00 85 GLN A N 1
ATOM 691 C CA . GLN A 1 85 ? -20.911 -12.397 12.530 1.00 70.00 85 GLN A CA 1
ATOM 692 C C . GLN A 1 85 ? -19.472 -12.364 12.007 1.00 70.00 85 GLN A C 1
ATOM 694 O O . GLN A 1 85 ? -18.760 -13.364 12.084 1.00 70.00 85 GLN A O 1
ATOM 699 N N . ILE A 1 86 ? -19.023 -11.222 11.492 1.00 68.25 86 ILE A N 1
ATOM 700 C CA . ILE A 1 86 ? -17.681 -11.053 10.947 1.00 68.25 86 ILE A CA 1
ATOM 701 C C . ILE A 1 86 ? -16.766 -10.600 12.078 1.00 68.25 86 ILE A C 1
ATOM 703 O O . ILE A 1 86 ? -16.899 -9.490 12.590 1.00 68.25 86 ILE A O 1
ATOM 707 N N . LYS A 1 87 ? -15.789 -11.435 12.455 1.00 73.62 87 LYS A N 1
ATOM 708 C CA . LYS A 1 87 ? -14.742 -10.995 13.387 1.00 73.62 87 LYS A CA 1
ATOM 709 C C . LYS A 1 87 ? -14.095 -9.721 12.816 1.00 73.62 87 LYS A C 1
ATOM 711 O O . LYS A 1 87 ? -13.709 -9.735 11.646 1.00 73.62 87 LYS A O 1
ATOM 716 N N . PRO A 1 88 ? -13.915 -8.652 13.612 1.00 73.69 88 PRO A N 1
ATOM 717 C CA . PRO A 1 88 ? -13.468 -7.342 13.124 1.00 73.69 88 PRO A CA 1
ATOM 718 C C . PRO A 1 88 ? -12.120 -7.391 12.385 1.00 73.69 88 PRO A C 1
ATOM 720 O O . PRO A 1 88 ? -11.844 -6.559 11.526 1.00 73.69 88 PRO A O 1
ATOM 723 N N . ILE A 1 89 ? -11.310 -8.421 12.648 1.00 75.69 89 ILE A N 1
ATOM 724 C CA . ILE A 1 89 ? -10.066 -8.686 11.925 1.00 75.69 89 ILE A CA 1
ATOM 725 C C . ILE A 1 89 ? -10.275 -9.026 10.441 1.00 75.69 89 ILE A C 1
ATOM 727 O O . ILE A 1 89 ? -9.492 -8.588 9.607 1.00 75.69 89 ILE A O 1
ATOM 731 N N . HIS A 1 90 ? -11.342 -9.743 10.078 1.00 79.62 90 HIS A N 1
ATOM 732 C CA . HIS A 1 90 ? -11.634 -10.058 8.677 1.00 79.62 90 HIS A CA 1
ATOM 733 C C . HIS A 1 90 ? -12.056 -8.810 7.903 1.00 79.62 90 HIS A C 1
ATOM 735 O O . HIS A 1 90 ? -11.684 -8.658 6.744 1.00 79.62 90 HIS A O 1
ATOM 741 N N . LEU A 1 91 ? -12.771 -7.889 8.557 1.00 82.44 91 LEU A N 1
ATOM 742 C CA . LEU A 1 91 ? -13.130 -6.602 7.967 1.00 82.44 91 LEU A CA 1
ATOM 743 C C . LEU A 1 91 ? -11.882 -5.741 7.740 1.00 82.44 91 LEU A C 1
ATOM 745 O O . LEU A 1 91 ? -11.740 -5.150 6.674 1.00 82.44 91 LEU A O 1
ATOM 749 N N . TYR A 1 92 ? -10.948 -5.729 8.695 1.00 81.69 92 TYR A N 1
ATOM 750 C CA . TYR A 1 92 ? -9.659 -5.059 8.526 1.00 81.69 92 TYR A CA 1
ATOM 751 C C . TYR A 1 92 ? -8.859 -5.639 7.349 1.00 81.69 92 TYR A C 1
ATOM 753 O O . TYR A 1 92 ? -8.402 -4.886 6.494 1.00 81.69 92 TYR A O 1
ATOM 761 N N . ILE A 1 93 ? -8.760 -6.969 7.247 1.00 84.44 93 ILE A N 1
ATOM 762 C CA . ILE A 1 93 ? -8.086 -7.638 6.122 1.00 84.44 93 ILE A CA 1
ATOM 763 C C . ILE A 1 93 ? -8.759 -7.276 4.793 1.00 84.44 93 ILE A C 1
ATOM 765 O O . ILE A 1 93 ? -8.073 -6.920 3.837 1.00 84.44 93 ILE A O 1
ATOM 769 N N . LEU A 1 94 ? -10.092 -7.310 4.729 1.00 87.62 94 LEU A N 1
ATOM 770 C CA . LEU A 1 94 ? -10.837 -6.942 3.526 1.00 87.62 94 LEU A CA 1
ATOM 771 C C . LEU A 1 94 ? -10.568 -5.486 3.119 1.00 87.62 94 LEU A C 1
ATOM 773 O O . LEU A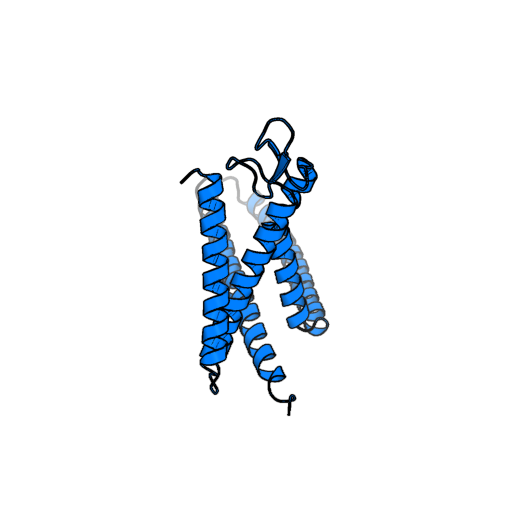 1 94 ? -10.357 -5.206 1.941 1.00 87.62 94 LEU A O 1
ATOM 777 N N . LEU A 1 95 ? -10.529 -4.568 4.089 1.00 89.12 95 LEU A N 1
ATOM 778 C CA . LEU A 1 95 ? -10.231 -3.158 3.849 1.00 89.12 95 LEU A CA 1
ATOM 779 C C . LEU A 1 95 ? -8.795 -2.962 3.341 1.00 89.12 95 LEU A C 1
ATOM 781 O O . LEU A 1 95 ? -8.580 -2.209 2.396 1.00 89.12 95 LEU A O 1
ATOM 785 N N . CYS A 1 96 ? -7.827 -3.676 3.918 1.00 88.44 96 CYS A N 1
ATOM 786 C CA . CYS A 1 96 ? -6.443 -3.705 3.450 1.00 88.44 96 CYS A CA 1
ATOM 787 C C . CYS A 1 96 ? -6.337 -4.193 1.999 1.00 88.44 96 CYS A C 1
ATOM 789 O O . CYS A 1 96 ? -5.663 -3.562 1.185 1.00 88.44 96 CYS A O 1
ATOM 791 N N . MET A 1 97 ? -7.042 -5.274 1.654 1.00 88.44 97 MET A N 1
ATOM 792 C CA . MET A 1 97 ? -7.084 -5.793 0.285 1.00 88.44 97 MET A CA 1
ATOM 793 C C . MET A 1 97 ? -7.719 -4.779 -0.673 1.00 88.44 97 MET A C 1
ATOM 795 O O . MET A 1 97 ? -7.152 -4.486 -1.724 1.00 88.44 97 MET A O 1
ATOM 799 N N . ALA A 1 98 ? -8.852 -4.180 -0.298 1.00 90.38 98 ALA A N 1
ATOM 800 C CA . ALA A 1 98 ? -9.513 -3.152 -1.101 1.00 90.38 98 ALA A CA 1
ATOM 801 C C . ALA A 1 98 ? -8.611 -1.924 -1.324 1.00 90.38 98 ALA A C 1
ATOM 803 O O . ALA A 1 98 ? -8.531 -1.404 -2.437 1.00 90.38 98 ALA A O 1
ATOM 804 N N . TYR A 1 99 ? -7.884 -1.492 -0.289 1.00 89.81 99 TYR A N 1
ATOM 805 C CA . TYR A 1 99 ? -6.911 -0.405 -0.379 1.00 89.81 99 TYR A CA 1
ATOM 806 C C . TYR A 1 99 ? -5.747 -0.743 -1.321 1.00 89.81 99 TYR A C 1
ATOM 808 O O . TYR A 1 99 ? -5.380 0.078 -2.167 1.00 89.81 99 TYR A O 1
ATOM 816 N N . MET A 1 100 ? -5.200 -1.958 -1.231 1.00 90.56 100 MET A N 1
ATOM 817 C CA . MET A 1 100 ? -4.154 -2.431 -2.140 1.00 90.56 100 MET A CA 1
ATOM 818 C C . MET A 1 100 ? -4.637 -2.414 -3.594 1.00 90.56 100 MET A C 1
ATOM 820 O O . MET A 1 100 ? -3.954 -1.860 -4.452 1.00 90.56 100 MET A O 1
ATOM 824 N N . PHE A 1 101 ? -5.824 -2.957 -3.881 1.00 89.38 101 PHE A N 1
ATOM 825 C CA . PHE A 1 101 ? -6.366 -2.960 -5.242 1.00 89.38 101 PHE A CA 1
ATOM 826 C C . PHE A 1 101 ? -6.613 -1.543 -5.769 1.00 89.38 101 PHE A C 1
ATOM 828 O O . PHE A 1 101 ? -6.206 -1.233 -6.889 1.00 89.38 101 PHE A O 1
ATOM 835 N N . SER A 1 102 ? -7.187 -0.665 -4.943 1.00 90.06 102 SER A N 1
ATOM 836 C CA . SER A 1 102 ? -7.436 0.738 -5.295 1.00 90.06 102 SER A CA 1
ATOM 837 C C . SER A 1 102 ? -6.144 1.487 -5.650 1.00 90.06 102 SER A C 1
ATOM 839 O O . SER A 1 102 ? -6.066 2.157 -6.677 1.00 90.06 102 SER A O 1
ATOM 841 N N . THR A 1 103 ? -5.085 1.309 -4.853 1.00 89.62 103 THR A N 1
ATOM 842 C CA . THR A 1 103 ? -3.799 2.002 -5.053 1.00 89.62 103 THR A CA 1
ATOM 843 C C . THR A 1 103 ? -2.873 1.332 -6.069 1.00 89.62 103 THR A C 1
ATOM 845 O O . THR A 1 103 ? -1.956 1.974 -6.576 1.00 89.62 103 THR A O 1
ATOM 848 N N . SER A 1 104 ? -3.105 0.061 -6.408 1.00 89.38 104 SER A N 1
ATOM 849 C CA . SER A 1 104 ? -2.290 -0.676 -7.384 1.00 89.38 104 SER A CA 1
ATOM 850 C C . SER A 1 104 ? -2.540 -0.295 -8.848 1.00 89.38 104 SER A C 1
ATOM 852 O O . SER A 1 104 ? -1.827 -0.763 -9.731 1.00 89.38 104 SER A O 1
ATOM 854 N N . GLY A 1 105 ? -3.533 0.553 -9.133 1.00 86.56 105 GLY A N 1
ATOM 855 C CA . GLY A 1 105 ? -3.859 0.951 -10.503 1.00 86.56 105 GLY A CA 1
ATOM 856 C C . GLY A 1 105 ? -4.605 -0.126 -11.296 1.00 86.56 105 GLY A C 1
ATOM 857 O O . GLY A 1 105 ? -4.540 -0.133 -12.520 1.00 86.56 105 GLY A O 1
ATOM 858 N N . VAL A 1 106 ? -5.345 -1.025 -10.633 1.00 87.38 106 VAL A N 1
ATOM 859 C CA . VAL A 1 106 ? -6.163 -2.055 -11.312 1.00 87.38 106 VAL A CA 1
ATOM 860 C C . VAL A 1 106 ? -7.155 -1.439 -12.297 1.00 87.38 106 VAL A C 1
ATOM 862 O O . VAL A 1 106 ? -7.327 -1.961 -13.392 1.00 87.38 106 VAL A O 1
ATOM 865 N N . ILE A 1 107 ? -7.760 -0.300 -11.948 1.00 86.62 107 ILE A N 1
ATOM 866 C CA . ILE A 1 107 ? -8.685 0.418 -12.838 1.00 86.62 107 ILE A CA 1
ATOM 867 C C . ILE A 1 107 ? -7.954 0.895 -14.101 1.00 86.62 107 ILE A C 1
ATOM 869 O O . ILE A 1 107 ? -8.456 0.717 -15.205 1.00 86.62 107 ILE A O 1
ATOM 873 N N . TYR A 1 108 ? -6.740 1.436 -13.952 1.00 85.31 108 TYR A N 1
ATOM 874 C CA . TYR A 1 108 ? -5.908 1.829 -15.091 1.00 85.31 108 TYR A CA 1
ATOM 875 C C . TYR A 1 108 ? -5.545 0.619 -15.958 1.00 85.31 108 TYR A C 1
ATOM 877 O O . TYR A 1 108 ? -5.640 0.690 -17.182 1.00 85.31 108 TYR A O 1
ATOM 885 N N . ASN A 1 109 ? -5.197 -0.509 -15.329 1.00 87.62 109 ASN A N 1
ATOM 886 C CA . ASN A 1 109 ? -4.888 -1.745 -16.041 1.00 87.62 109 ASN A CA 1
ATOM 887 C C . ASN A 1 109 ? -6.094 -2.283 -16.823 1.00 87.62 109 ASN A C 1
ATOM 889 O O . ASN A 1 109 ? -5.916 -2.792 -17.923 1.00 87.62 109 ASN A O 1
ATOM 893 N N . LEU A 1 110 ? -7.304 -2.157 -16.273 1.00 86.12 110 LEU A N 1
ATOM 894 C CA . LEU A 1 110 ? -8.534 -2.602 -16.923 1.00 86.12 110 LEU A CA 1
ATOM 895 C C . LEU A 1 110 ? -8.885 -1.741 -18.145 1.00 86.12 110 LEU A C 1
ATOM 897 O O . LEU A 1 110 ? -9.334 -2.277 -19.150 1.00 86.12 110 LEU A O 1
ATOM 901 N N . ILE A 1 111 ? -8.686 -0.422 -18.056 1.00 88.75 111 ILE A N 1
ATOM 902 C CA . ILE A 1 111 ? -9.043 0.521 -19.127 1.00 88.75 111 ILE A CA 1
ATOM 903 C C . ILE A 1 111 ? -8.010 0.498 -20.258 1.00 88.75 111 ILE A C 1
ATOM 905 O O . ILE A 1 111 ? -8.383 0.450 -21.425 1.00 88.75 111 ILE A O 1
ATOM 909 N N . ASN A 1 112 ? -6.719 0.552 -19.919 1.00 86.69 112 ASN A N 1
ATOM 910 C CA . ASN A 1 112 ? -5.648 0.767 -20.898 1.00 86.69 112 ASN A CA 1
ATOM 911 C C . ASN A 1 112 ? -4.891 -0.511 -21.279 1.00 86.69 112 ASN A C 1
ATOM 913 O O . ASN A 1 112 ? -4.095 -0.481 -22.214 1.00 86.69 112 ASN A O 1
ATOM 917 N N . THR A 1 113 ? -5.089 -1.615 -20.548 1.00 88.56 113 THR A N 1
ATOM 918 C CA . THR A 1 113 ? -4.408 -2.906 -20.770 1.00 88.56 113 THR A CA 1
ATOM 919 C C . THR A 1 113 ? -2.899 -2.765 -21.046 1.00 88.56 113 THR A C 1
ATOM 921 O O . THR A 1 113 ? -2.413 -3.229 -22.079 1.00 88.56 113 THR A O 1
ATOM 924 N N . PRO A 1 114 ? -2.133 -2.088 -20.164 1.00 86.75 114 PRO A N 1
ATOM 925 C CA . PRO A 1 114 ? -0.713 -1.858 -20.386 1.00 86.75 114 PRO A CA 1
ATOM 926 C C . PRO A 1 114 ? 0.069 -3.179 -20.329 1.00 86.75 114 PRO A C 1
ATOM 928 O O . PRO A 1 114 ? -0.317 -4.097 -19.595 1.00 86.75 114 PRO A O 1
ATOM 931 N N . PRO A 1 115 ? 1.210 -3.280 -21.035 1.00 87.12 115 PRO A N 1
ATOM 932 C CA . PRO A 1 115 ? 2.062 -4.456 -20.946 1.00 87.12 115 PRO A CA 1
ATOM 933 C C . PRO A 1 115 ? 2.579 -4.663 -19.506 1.00 87.12 115 PRO A C 1
ATOM 935 O O . PRO A 1 115 ? 2.698 -3.708 -18.724 1.00 87.12 115 PRO A O 1
ATOM 938 N N . PRO A 1 116 ? 2.898 -5.912 -19.121 1.00 86.12 116 PRO A N 1
ATOM 939 C CA . PRO A 1 116 ? 3.357 -6.224 -17.770 1.00 86.12 116 PRO A CA 1
ATOM 940 C C . PRO A 1 116 ? 4.736 -5.631 -17.460 1.00 86.12 116 PRO A C 1
ATOM 942 O O . PRO A 1 116 ? 4.984 -5.256 -16.315 1.00 86.12 116 PRO A O 1
ATOM 945 N N . TYR A 1 117 ? 5.611 -5.522 -18.458 1.00 89.56 117 TYR A N 1
ATOM 946 C CA . TYR A 1 117 ? 6.939 -4.917 -18.380 1.00 89.56 117 TYR A CA 1
ATOM 947 C C . TYR A 1 117 ? 7.309 -4.319 -19.743 1.00 89.56 117 TYR A C 1
ATOM 949 O O . TYR A 1 117 ? 6.773 -4.726 -20.775 1.00 89.56 117 TYR A O 1
ATOM 957 N N . GLY A 1 118 ? 8.221 -3.351 -19.742 1.00 86.50 118 GLY A N 1
ATOM 958 C CA . GLY A 1 118 ? 8.832 -2.810 -20.952 1.00 86.50 118 GLY A CA 1
ATOM 959 C C . GLY A 1 118 ? 10.080 -3.583 -21.360 1.00 86.50 118 GLY A C 1
ATOM 960 O O . GLY A 1 118 ? 10.665 -4.305 -20.554 1.00 86.50 118 GLY A O 1
ATOM 961 N N . MET A 1 119 ? 10.523 -3.379 -22.598 1.00 86.81 119 MET A N 1
ATOM 962 C CA . MET A 1 119 ? 11.821 -3.844 -23.088 1.00 86.81 119 MET A CA 1
ATOM 963 C C . MET A 1 119 ? 12.628 -2.628 -23.535 1.00 86.81 119 MET A C 1
ATOM 965 O O . MET A 1 119 ? 12.163 -1.850 -24.365 1.00 86.81 119 MET A O 1
ATOM 969 N N . GLU A 1 120 ? 13.827 -2.458 -22.991 1.00 84.94 120 GLU A N 1
ATOM 970 C CA . GLU A 1 120 ? 14.749 -1.391 -23.384 1.00 84.94 120 GLU A CA 1
ATOM 971 C C . GLU A 1 120 ? 15.942 -2.006 -24.113 1.00 84.94 120 GLU A C 1
ATOM 973 O O . GLU A 1 120 ? 16.547 -2.964 -23.627 1.00 84.94 120 GLU A O 1
ATOM 978 N N . ARG A 1 121 ? 16.273 -1.478 -25.295 1.00 81.69 121 ARG A N 1
ATOM 979 C CA . ARG A 1 121 ? 17.466 -1.898 -26.037 1.00 81.69 121 ARG A CA 1
ATOM 980 C C . ARG A 1 121 ? 18.686 -1.226 -25.423 1.00 81.69 121 ARG A C 1
ATOM 982 O O . ARG A 1 121 ? 18.775 -0.004 -25.419 1.00 81.69 121 ARG A O 1
ATOM 989 N N . VAL A 1 122 ? 19.604 -2.032 -24.901 1.00 81.00 122 VAL A N 1
ATOM 990 C CA . VAL A 1 122 ? 20.861 -1.562 -24.291 1.00 81.00 122 VAL A CA 1
ATOM 991 C C . VAL A 1 122 ? 22.003 -1.597 -25.311 1.00 81.00 122 VAL A C 1
ATOM 993 O O . VAL A 1 122 ? 22.967 -0.852 -25.183 1.00 81.00 122 VAL A O 1
ATOM 996 N N . GLY A 1 123 ? 21.867 -2.413 -26.360 1.00 81.69 123 GLY A N 1
ATOM 997 C CA . GLY A 1 123 ? 22.839 -2.542 -27.443 1.00 81.69 123 GLY A CA 1
ATOM 998 C C . GLY A 1 123 ? 22.208 -3.073 -28.731 1.00 81.69 123 GLY A C 1
ATOM 999 O O . GLY A 1 123 ? 20.986 -3.178 -28.840 1.00 81.69 123 GLY A O 1
ATOM 1000 N N . VAL A 1 124 ? 23.052 -3.419 -29.709 1.00 78.25 124 VAL A N 1
ATOM 1001 C CA . VAL A 1 124 ? 22.623 -3.815 -31.066 1.00 78.25 124 VAL A CA 1
ATOM 1002 C C . VAL A 1 124 ? 21.751 -5.082 -31.056 1.00 78.25 124 VAL A C 1
ATOM 1004 O O . VAL A 1 124 ? 20.775 -5.132 -31.797 1.00 78.25 124 VAL A O 1
ATOM 1007 N N . ASN A 1 125 ? 22.028 -6.043 -30.161 1.00 77.19 125 ASN A N 1
ATOM 1008 C CA . ASN A 1 125 ? 21.270 -7.300 -30.025 1.00 77.19 125 ASN A CA 1
ATOM 1009 C C . ASN A 1 125 ? 20.790 -7.604 -28.592 1.00 77.19 125 ASN A C 1
ATOM 1011 O O . ASN A 1 125 ? 20.223 -8.667 -28.350 1.00 77.19 125 ASN A O 1
ATOM 1015 N N . GLU A 1 126 ? 20.987 -6.693 -27.635 1.00 83.62 126 GLU A N 1
ATOM 1016 C CA . GLU A 1 126 ? 20.625 -6.926 -26.232 1.00 83.62 126 GLU A CA 1
ATOM 1017 C C . GLU A 1 126 ? 19.445 -6.056 -25.802 1.00 83.62 126 GLU A C 1
ATOM 1019 O O . GLU A 1 126 ? 19.443 -4.829 -25.954 1.00 83.62 126 GLU A O 1
ATOM 1024 N N . SER A 1 127 ? 18.435 -6.710 -25.228 1.00 83.81 127 SER A N 1
ATOM 1025 C CA . SER A 1 127 ? 17.272 -6.056 -24.639 1.00 83.81 127 SER A CA 1
ATOM 1026 C C . SER A 1 127 ? 17.141 -6.449 -23.172 1.00 83.81 127 SER A C 1
ATOM 1028 O O . SER A 1 127 ? 17.253 -7.625 -22.826 1.00 83.81 127 SER A O 1
ATOM 1030 N N . ARG A 1 128 ? 16.926 -5.458 -22.302 1.00 85.38 128 ARG A N 1
ATOM 1031 C CA . ARG A 1 128 ? 16.706 -5.664 -20.867 1.00 85.38 128 ARG A CA 1
ATOM 1032 C C . ARG A 1 128 ? 15.237 -5.432 -20.515 1.00 85.38 128 ARG A C 1
ATOM 1034 O O . ARG A 1 128 ? 14.644 -4.475 -21.025 1.00 85.38 128 ARG A O 1
ATOM 1041 N N . PRO A 1 129 ? 14.645 -6.252 -19.631 1.00 83.56 129 PRO A N 1
ATOM 1042 C CA . PRO A 1 129 ? 13.319 -5.972 -19.110 1.00 83.56 129 PRO A CA 1
ATOM 1043 C C . PRO A 1 129 ? 13.371 -4.742 -18.198 1.00 83.56 129 PRO A C 1
ATOM 1045 O O . PRO A 1 129 ? 14.216 -4.636 -17.306 1.00 83.56 129 PRO A O 1
ATOM 1048 N N . VAL A 1 130 ? 12.445 -3.813 -18.413 1.00 86.00 130 VAL A N 1
ATOM 1049 C CA . VAL A 1 130 ? 12.285 -2.605 -17.605 1.00 86.00 130 VAL A CA 1
ATOM 1050 C C . VAL A 1 130 ? 10.943 -2.655 -16.891 1.00 86.00 130 VAL A C 1
ATOM 1052 O O . VAL A 1 130 ? 9.882 -2.683 -17.509 1.00 86.00 130 VAL A O 1
ATOM 1055 N N . PHE A 1 131 ? 10.995 -2.642 -15.561 1.00 85.19 131 PHE A N 1
ATOM 1056 C CA . PHE A 1 131 ? 9.816 -2.784 -14.701 1.00 85.19 131 PHE A CA 1
ATOM 1057 C C . PHE A 1 131 ? 9.171 -1.453 -14.299 1.00 85.19 131 PHE A C 1
ATOM 1059 O O . PHE A 1 131 ? 8.127 -1.453 -13.656 1.00 85.19 131 PHE A O 1
ATOM 1066 N N . ILE A 1 132 ? 9.785 -0.318 -14.645 1.00 85.62 132 ILE A N 1
ATOM 1067 C CA . ILE A 1 132 ? 9.285 1.025 -14.324 1.00 85.62 132 ILE A CA 1
ATOM 1068 C C . ILE A 1 132 ? 9.061 1.770 -15.634 1.00 85.62 132 ILE A C 1
ATOM 1070 O O . ILE A 1 132 ? 9.993 1.913 -16.420 1.00 85.62 132 ILE A O 1
ATOM 1074 N N . ALA A 1 133 ? 7.833 2.221 -15.880 1.00 83.38 133 ALA A N 1
ATOM 1075 C CA . ALA A 1 133 ? 7.530 3.000 -17.073 1.00 83.38 133 ALA A CA 1
ATOM 1076 C C . ALA A 1 133 ? 8.138 4.406 -16.970 1.00 83.38 133 ALA A C 1
ATOM 1078 O O . ALA A 1 133 ? 8.108 5.027 -15.904 1.00 83.38 133 ALA A O 1
ATOM 1079 N N . ASN A 1 134 ? 8.664 4.912 -18.089 1.00 80.38 134 ASN A N 1
ATOM 1080 C CA . ASN A 1 134 ? 9.140 6.288 -18.191 1.00 80.38 134 ASN A CA 1
ATOM 1081 C C . ASN A 1 134 ? 7.951 7.226 -18.425 1.00 80.38 134 ASN A C 1
ATOM 1083 O O . ASN A 1 134 ? 7.173 7.021 -19.360 1.00 80.38 134 ASN A O 1
ATOM 1087 N N . GLY A 1 135 ? 7.843 8.264 -17.594 1.00 79.88 135 GLY A N 1
ATOM 1088 C CA . GLY A 1 135 ? 6.754 9.238 -17.625 1.00 79.88 135 GLY A CA 1
ATOM 1089 C C . GLY A 1 135 ? 5.755 9.079 -16.475 1.00 79.88 135 GLY A C 1
ATOM 1090 O O . GLY A 1 135 ? 5.562 8.004 -15.909 1.00 79.88 135 GLY A O 1
ATOM 1091 N N . MET A 1 136 ? 5.106 10.188 -16.110 1.00 79.56 136 MET A N 1
ATOM 1092 C CA . MET A 1 136 ? 4.140 10.213 -15.003 1.00 79.56 136 MET A CA 1
ATOM 1093 C C . MET A 1 136 ? 2.779 9.602 -15.365 1.00 79.56 136 MET A C 1
ATOM 1095 O O . MET A 1 136 ? 2.104 9.076 -14.486 1.00 79.56 136 MET A O 1
ATOM 1099 N N . MET A 1 137 ? 2.387 9.662 -16.643 1.00 81.88 137 MET A N 1
ATOM 1100 C CA . MET A 1 137 ? 1.072 9.207 -17.129 1.00 81.88 137 MET A CA 1
ATOM 1101 C C . MET A 1 137 ? 1.048 7.734 -17.563 1.00 81.88 137 MET A C 1
ATOM 1103 O O . MET A 1 137 ? -0.017 7.176 -17.833 1.00 81.88 137 MET A O 1
ATOM 1107 N N . THR A 1 138 ? 2.217 7.103 -17.654 1.00 83.81 138 THR A N 1
ATOM 1108 C CA . THR A 1 138 ? 2.384 5.714 -18.080 1.00 83.81 138 THR A CA 1
ATOM 1109 C C . THR A 1 138 ? 2.725 4.841 -16.878 1.00 83.81 138 THR A C 1
ATOM 1111 O O . THR A 1 138 ? 3.421 5.243 -15.937 1.00 83.81 138 THR A O 1
ATOM 1114 N N . GLN A 1 139 ? 2.195 3.625 -16.876 1.00 87.56 139 GLN A N 1
ATOM 1115 C CA . GLN A 1 139 ? 2.396 2.681 -15.789 1.00 87.56 139 GLN A CA 1
ATOM 1116 C C . GLN A 1 139 ? 2.319 1.256 -16.328 1.00 87.56 139 GLN A C 1
ATOM 1118 O O . GLN A 1 139 ? 1.338 0.894 -16.976 1.00 87.56 139 GLN A O 1
ATOM 1123 N N . TYR A 1 140 ? 3.338 0.443 -16.041 1.00 90.94 140 TYR A N 1
ATOM 1124 C CA . TYR A 1 140 ? 3.257 -0.993 -16.310 1.00 90.94 140 TYR A CA 1
ATOM 1125 C C . TYR A 1 140 ? 2.386 -1.690 -15.268 1.00 90.94 140 TYR A C 1
ATOM 1127 O O . TYR A 1 140 ? 2.314 -1.270 -14.107 1.00 90.94 140 TYR A O 1
ATOM 1135 N N . SER A 1 141 ? 1.758 -2.798 -15.662 1.00 89.12 141 SER A N 1
ATOM 1136 C CA . SER A 1 141 ? 0.847 -3.516 -14.768 1.00 89.12 141 SER A CA 1
ATOM 1137 C C . SER A 1 141 ? 1.555 -4.006 -13.495 1.00 89.12 141 SER A C 1
ATOM 1139 O O . SER A 1 141 ? 1.067 -3.778 -12.385 1.00 89.12 141 SER A O 1
ATOM 1141 N N . THR A 1 142 ? 2.757 -4.583 -13.630 1.00 88.75 142 THR A N 1
ATOM 1142 C CA . THR A 1 142 ? 3.559 -5.059 -12.484 1.00 88.75 142 THR A CA 1
ATOM 1143 C C . THR A 1 142 ? 4.004 -3.923 -11.567 1.00 88.75 142 THR A C 1
ATOM 1145 O O . THR A 1 142 ? 3.950 -4.048 -10.342 1.00 88.75 142 THR A O 1
ATOM 1148 N N . GLU A 1 143 ? 4.365 -2.780 -12.148 1.00 90.12 143 GLU A N 1
ATOM 1149 C CA . GLU A 1 143 ? 4.740 -1.567 -11.427 1.00 90.12 143 GLU A CA 1
ATOM 1150 C C . GLU A 1 143 ? 3.610 -1.114 -10.488 1.00 90.12 143 GLU A C 1
ATOM 1152 O O . GLU A 1 143 ? 3.843 -0.719 -9.342 1.00 90.12 143 GLU A O 1
ATOM 1157 N N . GLY A 1 144 ? 2.363 -1.203 -10.953 1.00 90.69 144 GLY A N 1
ATOM 1158 C CA . GLY A 1 144 ? 1.182 -0.898 -10.155 1.00 90.69 144 GLY A CA 1
ATOM 1159 C C . GLY A 1 144 ? 0.976 -1.818 -8.969 1.00 90.69 144 GLY A C 1
ATOM 1160 O O . GLY A 1 144 ? 0.884 -1.338 -7.837 1.00 90.69 144 GLY A O 1
ATOM 1161 N N . TYR A 1 145 ? 0.994 -3.130 -9.197 1.00 91.25 145 TYR A N 1
ATOM 1162 C CA . TYR A 1 145 ? 0.840 -4.111 -8.122 1.00 91.25 145 TYR A CA 1
ATOM 1163 C C . TYR A 1 145 ? 1.912 -3.965 -7.043 1.00 91.25 145 TYR A C 1
ATOM 1165 O O . TYR A 1 145 ? 1.587 -3.953 -5.854 1.00 91.25 145 TYR A O 1
ATOM 1173 N N . ILE A 1 146 ? 3.170 -3.757 -7.443 1.00 91.69 146 ILE A N 1
ATOM 1174 C CA . ILE A 1 146 ? 4.274 -3.525 -6.506 1.00 91.69 146 ILE A CA 1
ATOM 1175 C C . ILE A 1 146 ? 4.057 -2.219 -5.723 1.00 91.69 146 ILE A C 1
ATOM 1177 O O . ILE A 1 146 ? 4.309 -2.185 -4.520 1.00 91.69 146 ILE A O 1
ATOM 1181 N N . SER A 1 147 ? 3.534 -1.161 -6.361 1.00 91.75 147 SER A N 1
ATOM 1182 C CA . SER A 1 147 ? 3.185 0.091 -5.662 1.00 91.75 147 SER A CA 1
ATOM 1183 C C . SER A 1 147 ? 2.159 -0.135 -4.566 1.00 91.75 147 SER A C 1
ATOM 1185 O O . SER A 1 147 ? 2.351 0.308 -3.435 1.00 91.75 147 SER A O 1
ATOM 1187 N N . GLY A 1 148 ? 1.060 -0.807 -4.919 1.00 92.25 148 GLY A N 1
ATOM 1188 C CA . GLY A 1 148 ? -0.043 -1.064 -4.001 1.00 92.25 148 GLY A CA 1
ATOM 1189 C C . GLY A 1 148 ? 0.413 -1.919 -2.824 1.00 92.25 148 GLY A C 1
ATOM 1190 O O . GLY A 1 148 ? 0.089 -1.611 -1.679 1.00 92.25 148 GLY A O 1
ATOM 1191 N N . LEU A 1 149 ? 1.237 -2.939 -3.089 1.00 92.69 149 LEU A N 1
ATOM 1192 C CA . LEU A 1 149 ? 1.806 -3.792 -2.049 1.00 92.69 149 LEU A CA 1
ATOM 1193 C C . LEU A 1 149 ? 2.723 -3.010 -1.100 1.00 92.69 149 LEU A C 1
ATOM 1195 O O . LEU A 1 149 ? 2.567 -3.117 0.112 1.00 92.69 149 LEU A O 1
ATOM 1199 N N . LEU A 1 150 ? 3.645 -2.194 -1.621 1.00 93.25 150 LEU A N 1
ATOM 1200 C CA . LEU A 1 150 ? 4.543 -1.383 -0.788 1.00 93.25 150 LEU A CA 1
ATOM 1201 C C . LEU A 1 150 ? 3.776 -0.360 0.058 1.00 93.25 150 LEU A C 1
ATOM 1203 O O . LEU A 1 150 ? 4.127 -0.135 1.214 1.00 93.25 150 LEU A O 1
ATOM 1207 N N . ASN A 1 151 ? 2.716 0.235 -0.494 1.00 93.50 151 ASN A N 1
ATOM 1208 C CA . ASN A 1 151 ? 1.822 1.120 0.252 1.00 93.50 151 ASN A CA 1
ATOM 1209 C C . ASN A 1 151 ? 1.085 0.385 1.370 1.00 93.50 151 ASN A C 1
ATOM 1211 O O . ASN A 1 151 ? 0.965 0.910 2.477 1.00 93.50 151 ASN A O 1
ATOM 1215 N N . LEU A 1 152 ? 0.603 -0.829 1.096 1.00 93.31 152 LEU A N 1
ATOM 1216 C CA . LEU A 1 152 ? -0.045 -1.652 2.106 1.00 93.31 152 LEU A CA 1
ATOM 1217 C C . LEU A 1 152 ? 0.934 -2.023 3.227 1.00 93.31 152 LEU A C 1
ATOM 1219 O O . LEU A 1 152 ? 0.603 -1.846 4.396 1.00 93.31 152 LEU A O 1
ATOM 1223 N N . VAL A 1 153 ? 2.138 -2.492 2.880 1.00 93.50 153 VAL A N 1
ATOM 1224 C CA . VAL A 1 153 ? 3.183 -2.855 3.850 1.00 93.50 153 VAL A CA 1
ATOM 1225 C C . VAL A 1 153 ? 3.537 -1.659 4.729 1.00 93.50 153 VAL A C 1
ATOM 1227 O O . VAL A 1 153 ? 3.528 -1.804 5.947 1.00 93.50 153 VAL A O 1
ATOM 1230 N N . ALA A 1 154 ? 3.749 -0.477 4.141 1.00 93.00 154 ALA A N 1
ATOM 1231 C CA . ALA A 1 154 ? 4.018 0.750 4.888 1.00 93.00 154 ALA A CA 1
ATOM 1232 C C . ALA A 1 154 ? 2.872 1.107 5.857 1.00 93.00 154 ALA A C 1
ATOM 1234 O O . ALA A 1 154 ? 3.104 1.403 7.031 1.00 93.00 154 ALA A O 1
ATOM 1235 N N . GLY A 1 155 ? 1.621 1.042 5.392 1.00 91.94 155 GLY A N 1
ATOM 1236 C CA . GLY A 1 155 ? 0.453 1.311 6.232 1.00 91.94 155 GLY A CA 1
ATOM 1237 C C . GLY A 1 155 ? 0.339 0.333 7.403 1.00 91.94 155 GLY A C 1
ATOM 1238 O O . GLY A 1 155 ? 0.181 0.749 8.550 1.00 91.94 155 GLY A O 1
ATOM 1239 N N . VAL A 1 156 ? 0.482 -0.968 7.137 1.00 89.69 156 VAL A N 1
ATOM 1240 C CA . VAL A 1 156 ? 0.408 -2.017 8.164 1.00 89.69 156 VAL A CA 1
ATOM 1241 C C . VAL A 1 156 ? 1.566 -1.903 9.155 1.00 89.69 156 VAL A C 1
ATOM 1243 O O . VAL A 1 156 ? 1.330 -1.989 10.358 1.00 89.69 156 VAL A O 1
ATOM 1246 N N . SER A 1 157 ? 2.795 -1.647 8.697 1.00 89.94 157 SER A N 1
ATOM 1247 C CA . SER A 1 157 ? 3.948 -1.468 9.586 1.00 89.94 157 SER A CA 1
ATOM 1248 C C . SER A 1 157 ? 3.783 -0.262 10.507 1.00 89.94 157 SER A C 1
ATOM 1250 O O . SER A 1 157 ? 4.140 -0.334 11.682 1.00 89.94 157 SER A O 1
ATOM 1252 N N . LEU A 1 158 ? 3.184 0.828 10.018 1.00 90.62 158 LEU A N 1
ATOM 1253 C CA . LEU A 1 158 ? 2.888 1.997 10.843 1.00 90.62 158 LEU A CA 1
ATOM 1254 C C . LEU A 1 158 ? 1.858 1.654 11.930 1.00 90.62 158 LEU A C 1
ATOM 1256 O O . LEU A 1 158 ? 2.074 1.961 13.101 1.00 90.62 158 LEU A O 1
ATOM 1260 N N . VAL A 1 159 ? 0.769 0.969 11.563 1.00 88.44 159 VAL A N 1
ATOM 1261 C CA . VAL A 1 159 ? -0.255 0.525 12.523 1.00 88.44 159 VAL A CA 1
ATOM 1262 C C . VAL A 1 159 ? 0.355 -0.401 13.577 1.00 88.44 159 VAL A C 1
ATOM 1264 O O . VAL A 1 159 ? 0.144 -0.181 14.765 1.00 88.44 159 VAL A O 1
ATOM 1267 N N . LEU A 1 160 ? 1.163 -1.385 13.173 1.00 85.88 160 LEU A N 1
ATOM 1268 C CA . LEU A 1 160 ? 1.831 -2.304 14.101 1.00 85.88 160 LEU A CA 1
ATOM 1269 C C . LEU A 1 160 ? 2.828 -1.591 15.019 1.00 85.88 160 LEU A C 1
ATOM 1271 O O . LEU A 1 160 ? 2.892 -1.904 16.204 1.00 85.88 160 LEU A O 1
ATOM 1275 N N . THR A 1 161 ? 3.555 -0.595 14.508 1.00 87.00 161 THR A N 1
ATOM 1276 C CA . THR A 1 161 ? 4.417 0.258 15.339 1.00 87.00 161 THR A CA 1
ATOM 1277 C C . THR A 1 161 ? 3.607 0.963 16.423 1.00 87.00 161 THR A C 1
ATOM 1279 O O . THR A 1 161 ? 3.987 0.936 17.590 1.00 87.00 161 THR A O 1
ATOM 1282 N N . LEU A 1 162 ? 2.480 1.582 16.056 1.00 87.75 162 LEU A N 1
ATOM 1283 C CA . LEU A 1 162 ? 1.625 2.306 17.001 1.00 87.75 162 LEU A CA 1
ATOM 1284 C C . LEU A 1 162 ? 1.038 1.376 18.070 1.00 87.75 162 LEU A C 1
ATOM 1286 O O . LEU A 1 162 ? 1.026 1.733 19.248 1.00 87.75 162 LEU A O 1
ATOM 1290 N N . VAL A 1 163 ? 0.605 0.180 17.662 1.00 84.38 163 VAL A N 1
ATOM 1291 C CA . VAL A 1 163 ? 0.118 -0.874 18.564 1.00 84.38 163 VAL A CA 1
ATOM 1292 C C . VAL A 1 163 ? 1.202 -1.255 19.578 1.00 84.38 163 VAL A C 1
ATOM 1294 O O . VAL A 1 163 ? 0.944 -1.323 20.780 1.00 84.38 163 VAL A O 1
ATOM 1297 N N . GLU A 1 164 ? 2.429 -1.479 19.105 1.00 84.94 164 GLU A N 1
ATOM 1298 C CA . GLU A 1 164 ? 3.540 -1.926 19.946 1.00 84.94 164 GLU A CA 1
ATOM 1299 C C . GLU A 1 164 ? 4.001 -0.829 20.915 1.00 84.94 164 GLU A C 1
ATOM 1301 O O . GLU A 1 164 ? 4.207 -1.099 22.096 1.00 84.94 164 GLU A O 1
ATOM 1306 N N . LEU A 1 165 ? 4.068 0.426 20.455 1.00 81.38 165 LEU A N 1
ATOM 1307 C CA . LEU A 1 165 ? 4.400 1.581 21.296 1.00 81.38 165 LEU A CA 1
ATOM 1308 C C . LEU A 1 165 ? 3.359 1.833 22.393 1.00 81.38 165 LEU A C 1
ATOM 1310 O O . LEU A 1 165 ? 3.698 2.322 23.469 1.00 81.38 165 LEU A O 1
ATOM 1314 N N . ARG A 1 166 ? 2.090 1.501 22.136 1.00 82.56 166 ARG A N 1
ATOM 1315 C CA . ARG A 1 166 ? 1.009 1.612 23.122 1.00 82.56 166 ARG A CA 1
ATOM 1316 C C . ARG A 1 166 ? 0.986 0.441 24.108 1.00 82.56 166 ARG A C 1
ATOM 1318 O O . ARG A 1 166 ? 0.384 0.546 25.182 1.00 82.56 166 ARG A O 1
ATOM 1325 N N . SER A 1 167 ? 1.611 -0.682 23.763 1.00 82.00 167 SER A N 1
ATOM 1326 C CA . SER A 1 167 ? 1.659 -1.865 24.616 1.00 82.00 167 SER A CA 1
ATOM 1327 C C . SER A 1 167 ? 2.460 -1.593 25.890 1.00 82.00 167 SER A C 1
ATOM 1329 O O . SER A 1 167 ? 3.572 -1.072 25.859 1.00 82.00 167 SER A O 1
ATOM 1331 N N . LYS A 1 168 ? 1.935 -2.033 27.043 1.00 73.44 168 LYS A N 1
ATOM 1332 C CA . LYS A 1 168 ? 2.652 -1.963 28.334 1.00 73.44 168 LYS A CA 1
ATOM 1333 C C . LYS A 1 168 ? 3.949 -2.781 28.344 1.00 73.44 168 LYS A C 1
ATOM 1335 O O . LYS A 1 168 ? 4.787 -2.583 29.215 1.00 73.44 168 LYS A O 1
ATOM 1340 N N . ARG A 1 169 ? 4.092 -3.722 27.407 1.00 74.81 169 ARG A N 1
ATOM 1341 C CA . ARG A 1 169 ? 5.254 -4.600 27.253 1.00 74.81 169 ARG A CA 1
ATOM 1342 C C . ARG A 1 169 ? 5.930 -4.309 25.914 1.00 74.81 169 ARG A C 1
ATOM 1344 O O . ARG A 1 169 ? 6.045 -5.204 25.088 1.00 74.81 169 ARG A O 1
ATOM 1351 N N . CYS A 1 170 ? 6.284 -3.043 25.695 1.00 74.69 170 CYS A N 1
ATOM 1352 C CA . CYS A 1 170 ? 6.894 -2.578 24.454 1.00 74.69 170 CYS A CA 1
ATOM 1353 C C . CYS A 1 170 ? 8.197 -3.337 24.190 1.00 74.69 170 CYS A C 1
ATOM 1355 O O . CYS A 1 170 ? 9.171 -3.206 24.938 1.00 74.69 170 CYS A O 1
ATOM 1357 N N . ASN A 1 171 ? 8.215 -4.140 23.129 1.00 83.88 171 ASN A N 1
ATOM 1358 C CA . ASN A 1 171 ? 9.439 -4.746 22.648 1.00 83.88 171 ASN A CA 1
ATOM 1359 C C . ASN A 1 171 ? 10.096 -3.793 21.642 1.00 83.88 171 ASN A C 1
ATOM 1361 O O . ASN A 1 171 ? 9.760 -3.784 20.456 1.00 83.88 171 ASN A O 1
ATOM 1365 N N . GLY A 1 172 ? 11.045 -2.984 22.122 1.00 83.75 172 GLY A N 1
ATOM 1366 C CA . GLY A 1 172 ? 11.702 -1.946 21.318 1.00 83.75 172 GLY A CA 1
ATOM 1367 C C . GLY A 1 172 ? 12.328 -2.467 20.018 1.00 83.75 172 GLY A C 1
ATOM 1368 O O . GLY A 1 172 ? 12.344 -1.753 19.020 1.00 83.75 172 GLY A O 1
ATOM 1369 N N . THR A 1 173 ? 12.761 -3.732 19.988 1.00 87.88 173 THR A N 1
ATOM 1370 C CA . THR A 1 173 ? 13.286 -4.371 18.768 1.00 87.88 173 THR A CA 1
ATOM 1371 C C . THR A 1 173 ? 12.216 -4.574 17.693 1.00 87.88 173 THR A C 1
ATOM 1373 O O . THR A 1 173 ? 12.473 -4.301 16.522 1.00 87.88 173 THR A O 1
ATOM 1376 N N . LEU A 1 174 ? 11.002 -4.991 18.072 1.00 85.88 174 LEU A N 1
ATOM 1377 C CA . LEU A 1 174 ? 9.884 -5.162 17.138 1.00 85.88 174 LEU A CA 1
ATOM 1378 C C . LEU A 1 174 ? 9.378 -3.815 16.626 1.00 85.88 174 LEU A C 1
ATOM 1380 O O . LEU A 1 174 ? 9.195 -3.652 15.422 1.00 85.88 174 LEU A O 1
ATOM 1384 N N . ALA A 1 175 ? 9.217 -2.834 17.517 1.00 86.44 175 ALA A N 1
ATOM 1385 C CA . ALA A 1 175 ? 8.842 -1.479 17.120 1.00 86.44 175 ALA A CA 1
ATOM 1386 C C . ALA A 1 175 ? 9.865 -0.884 16.136 1.00 86.44 175 ALA A C 1
ATOM 1388 O O . ALA A 1 175 ? 9.482 -0.333 15.105 1.00 86.44 175 ALA A O 1
ATOM 1389 N N . PHE A 1 176 ? 11.165 -1.065 16.399 1.00 90.06 176 PHE A N 1
ATOM 1390 C CA . PHE A 1 176 ? 12.227 -0.634 15.491 1.00 90.06 176 PHE A CA 1
ATOM 1391 C C . PHE A 1 176 ? 12.157 -1.341 14.131 1.00 90.06 176 PHE A C 1
ATOM 1393 O O . PHE A 1 176 ? 12.258 -0.682 13.096 1.00 90.06 176 PHE A O 1
ATOM 1400 N N . ALA A 1 177 ? 11.929 -2.658 14.110 1.00 92.12 177 ALA A N 1
ATOM 1401 C CA . ALA A 1 177 ? 11.771 -3.411 12.868 1.00 92.12 177 ALA A CA 1
ATOM 1402 C C . ALA A 1 177 ? 10.598 -2.878 12.026 1.00 92.12 177 ALA A C 1
ATOM 1404 O O . ALA A 1 177 ? 10.751 -2.668 10.822 1.00 92.12 177 ALA A O 1
ATOM 1405 N N . TYR A 1 178 ? 9.454 -2.580 12.649 1.00 90.56 178 TYR A N 1
ATOM 1406 C CA . TYR A 1 178 ? 8.304 -2.013 11.945 1.00 90.56 178 TYR A CA 1
ATOM 1407 C C . TYR A 1 178 ? 8.584 -0.610 11.389 1.00 90.56 178 TYR A C 1
ATOM 1409 O O . TYR A 1 178 ? 8.296 -0.347 10.218 1.00 90.56 178 TYR A O 1
ATOM 1417 N N . VAL A 1 179 ? 9.226 0.268 12.163 1.00 92.44 179 VAL A N 1
ATOM 1418 C CA . VAL A 1 179 ? 9.657 1.591 11.677 1.00 92.44 179 VAL A CA 1
ATOM 1419 C C . VAL A 1 179 ? 10.613 1.453 10.493 1.00 92.44 179 VAL A C 1
ATOM 1421 O O . VAL A 1 179 ? 10.461 2.148 9.488 1.00 92.44 179 VAL A O 1
ATOM 1424 N N . LEU A 1 180 ? 11.563 0.521 10.561 1.00 93.38 180 LEU A N 1
ATOM 1425 C CA . LEU A 1 180 ? 12.500 0.272 9.473 1.00 93.38 180 LEU A CA 1
ATOM 1426 C C . LEU A 1 180 ? 11.773 -0.196 8.203 1.00 93.38 180 LEU A C 1
ATOM 1428 O O . LEU A 1 180 ? 12.040 0.331 7.124 1.00 93.38 180 LEU A O 1
ATOM 1432 N N . THR A 1 181 ? 10.805 -1.112 8.317 1.00 92.19 181 THR A N 1
ATOM 1433 C CA . THR A 1 181 ? 9.997 -1.549 7.162 1.00 92.19 181 THR A CA 1
ATOM 1434 C C . THR A 1 181 ? 9.183 -0.412 6.539 1.00 92.19 181 THR A C 1
ATOM 1436 O O . THR A 1 181 ? 9.112 -0.317 5.309 1.00 92.19 181 THR A O 1
ATOM 1439 N N . PHE A 1 182 ? 8.643 0.498 7.357 1.00 93.62 182 PHE A N 1
ATOM 1440 C CA . PHE A 1 182 ? 7.966 1.704 6.883 1.00 93.62 182 PHE A CA 1
ATOM 1441 C C . PHE A 1 182 ? 8.930 2.606 6.099 1.00 93.62 182 PHE A C 1
ATOM 1443 O O . PHE A 1 182 ? 8.664 2.957 4.949 1.00 93.62 182 PHE A O 1
ATOM 1450 N N . CYS A 1 183 ? 10.088 2.920 6.684 1.00 93.81 183 CYS A N 1
ATOM 1451 C CA . CYS A 1 183 ? 11.103 3.770 6.067 1.00 93.81 183 CYS A CA 1
ATOM 1452 C C . CYS A 1 183 ? 11.617 3.194 4.741 1.00 93.81 183 CYS A C 1
ATOM 1454 O O . CYS A 1 183 ? 11.693 3.918 3.749 1.00 93.81 183 CYS A O 1
ATOM 1456 N N . VAL A 1 184 ? 11.925 1.895 4.691 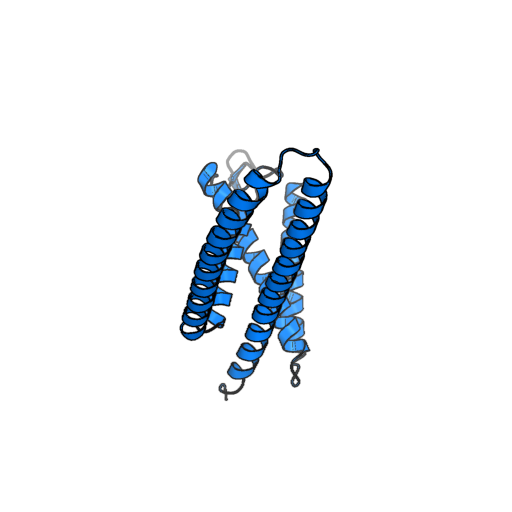1.00 94.00 184 VAL A N 1
ATOM 1457 C CA . VAL A 1 184 ? 12.386 1.219 3.466 1.00 94.00 184 VAL A CA 1
ATOM 1458 C C . VAL A 1 184 ? 11.321 1.286 2.371 1.00 94.00 184 VAL A C 1
ATOM 1460 O O . VAL A 1 184 ? 11.644 1.607 1.225 1.00 94.00 184 VAL A O 1
ATOM 1463 N N . SER A 1 185 ? 10.051 1.063 2.718 1.00 93.06 185 SER A N 1
ATOM 1464 C CA . SER A 1 185 ? 8.938 1.148 1.767 1.00 93.06 185 SER A CA 1
ATOM 1465 C C . SER A 1 185 ? 8.795 2.562 1.190 1.00 93.06 185 SER A C 1
ATOM 1467 O O . SER A 1 185 ? 8.704 2.728 -0.029 1.00 93.06 185 SER A O 1
ATOM 1469 N N . CYS A 1 186 ? 8.871 3.594 2.037 1.00 92.56 186 CYS A N 1
ATOM 1470 C CA . CYS A 1 186 ? 8.843 4.998 1.618 1.00 92.56 186 CYS A CA 1
ATOM 1471 C C . CYS A 1 186 ? 10.040 5.371 0.730 1.00 92.56 186 CYS A C 1
ATOM 1473 O O . CYS A 1 186 ? 9.877 6.047 -0.287 1.00 92.56 186 CYS A O 1
ATOM 1475 N N . LEU A 1 187 ? 11.246 4.900 1.064 1.00 94.12 187 LEU A N 1
ATOM 1476 C CA . LEU A 1 187 ? 12.443 5.126 0.250 1.00 94.12 187 LEU A CA 1
ATOM 1477 C C . LEU A 1 187 ? 12.325 4.476 -1.129 1.00 94.12 187 LEU A C 1
ATOM 1479 O O . LEU A 1 187 ? 12.729 5.079 -2.124 1.00 94.12 187 LEU A O 1
ATOM 1483 N N . PHE A 1 188 ? 11.756 3.272 -1.209 1.00 92.88 188 PHE A N 1
ATOM 1484 C CA . PHE A 1 188 ? 11.544 2.596 -2.485 1.00 92.88 188 PHE A CA 1
ATOM 1485 C C . PHE A 1 188 ? 10.559 3.368 -3.369 1.00 92.88 188 PHE A C 1
ATOM 1487 O O . PHE A 1 188 ? 10.822 3.581 -4.555 1.00 92.88 188 PHE A O 1
ATOM 1494 N N . GLN A 1 189 ? 9.466 3.864 -2.785 1.00 91.06 189 GLN A N 1
ATOM 1495 C CA . GLN A 1 189 ? 8.508 4.708 -3.498 1.00 91.06 189 GLN A CA 1
ATOM 1496 C C . GLN A 1 189 ? 9.126 6.029 -3.956 1.00 91.06 189 GLN A C 1
ATOM 1498 O O . GLN A 1 189 ? 8.947 6.407 -5.111 1.00 91.06 189 GLN A O 1
ATOM 1503 N N . LYS A 1 190 ? 9.921 6.689 -3.105 1.00 92.31 190 LYS A N 1
ATOM 1504 C CA . LYS A 1 190 ? 10.657 7.904 -3.479 1.00 92.31 190 LYS A CA 1
ATOM 1505 C C . LYS A 1 190 ? 11.613 7.645 -4.644 1.00 92.31 190 LYS A C 1
ATOM 1507 O O . LYS A 1 190 ? 11.599 8.385 -5.618 1.00 92.31 190 LYS A O 1
ATOM 1512 N N . ARG A 1 191 ? 12.411 6.571 -4.587 1.00 89.50 191 ARG A N 1
ATOM 1513 C CA . ARG A 1 191 ? 13.326 6.196 -5.682 1.00 89.50 191 ARG A CA 1
ATOM 1514 C C . ARG A 1 191 ? 12.583 5.947 -6.988 1.00 89.50 191 ARG A C 1
ATOM 1516 O O . ARG A 1 191 ? 13.054 6.354 -8.044 1.00 89.50 191 ARG A O 1
ATOM 1523 N N . ARG A 1 192 ? 11.430 5.283 -6.927 1.00 86.75 192 ARG A N 1
ATOM 1524 C CA . ARG A 1 192 ? 10.576 5.075 -8.098 1.00 86.75 192 ARG A CA 1
ATOM 1525 C C . ARG A 1 192 ? 10.038 6.395 -8.645 1.00 86.75 192 ARG A C 1
ATOM 1527 O O . ARG A 1 192 ? 10.073 6.587 -9.854 1.00 86.75 192 ARG A O 1
ATOM 1534 N N . PHE A 1 193 ? 9.549 7.275 -7.776 1.00 87.62 193 PHE A N 1
ATOM 1535 C CA . PHE A 1 193 ? 9.046 8.585 -8.175 1.00 87.62 193 PHE A CA 1
ATOM 1536 C C . PHE A 1 193 ? 10.134 9.400 -8.881 1.00 87.62 193 PHE A C 1
ATOM 1538 O O . PHE A 1 193 ? 9.915 9.846 -10.000 1.00 87.62 193 PHE A O 1
ATOM 1545 N N . ASN A 1 194 ? 11.333 9.463 -8.299 1.00 87.94 194 ASN A N 1
ATOM 1546 C CA . ASN A 1 194 ? 12.498 10.114 -8.898 1.00 87.94 194 ASN A CA 1
ATOM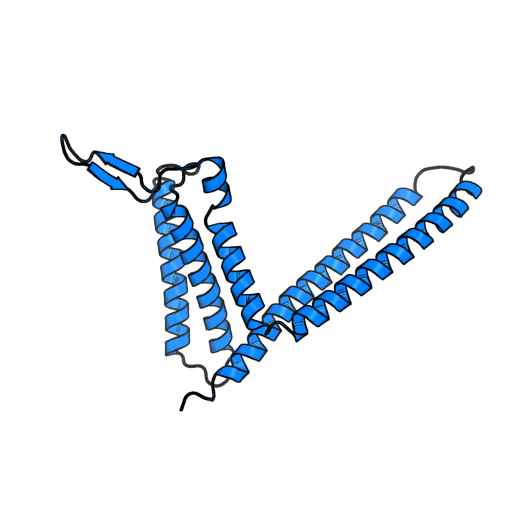 1547 C C . ASN A 1 194 ? 12.847 9.539 -10.281 1.00 87.94 194 ASN A C 1
ATOM 1549 O O . ASN A 1 194 ? 13.013 10.288 -11.241 1.00 87.94 194 ASN A O 1
ATOM 1553 N N . LYS A 1 195 ? 12.857 8.203 -10.421 1.00 85.69 195 LYS A N 1
ATOM 1554 C CA . LYS A 1 195 ? 13.047 7.550 -11.729 1.00 85.69 195 LYS A CA 1
ATOM 1555 C C . LYS A 1 195 ? 11.977 7.950 -12.749 1.00 85.69 195 LYS A C 1
ATOM 1557 O O . LYS A 1 195 ? 12.297 8.074 -13.924 1.00 85.69 195 LYS A O 1
ATOM 1562 N N . LYS A 1 196 ? 10.729 8.161 -12.319 1.00 83.31 196 LYS A N 1
ATOM 1563 C CA . LYS A 1 196 ? 9.638 8.604 -13.201 1.00 83.31 196 LYS A CA 1
ATOM 1564 C C . LYS A 1 196 ? 9.731 10.070 -13.605 1.00 83.31 196 LYS A C 1
ATOM 1566 O O . LYS A 1 196 ? 9.327 10.398 -14.717 1.00 83.31 196 LYS A O 1
ATOM 1571 N N . THR A 1 197 ? 10.217 10.934 -12.719 1.00 82.56 197 THR A N 1
ATOM 1572 C CA . THR A 1 197 ? 10.356 12.374 -12.976 1.00 82.56 197 THR A CA 1
ATOM 1573 C C . THR A 1 197 ? 11.690 12.746 -13.620 1.00 82.56 197 THR A C 1
ATOM 1575 O O . THR A 1 197 ? 11.849 13.889 -14.032 1.00 82.56 197 THR A O 1
ATOM 1578 N N . GLY A 1 198 ? 12.638 11.808 -13.714 1.00 77.31 198 GLY A N 1
ATOM 1579 C CA . GLY A 1 198 ? 13.986 12.077 -14.220 1.00 77.31 198 GLY A CA 1
ATOM 1580 C C . GLY A 1 198 ? 14.823 12.947 -13.275 1.00 77.31 198 GLY A C 1
ATOM 1581 O O . GLY A 1 198 ? 15.702 13.662 -13.747 1.00 77.31 198 GLY A O 1
ATOM 1582 N N . MET A 1 199 ? 14.519 12.914 -11.969 1.00 63.81 199 MET A N 1
ATOM 1583 C CA . MET A 1 199 ? 15.212 13.668 -10.909 1.00 63.81 199 MET A CA 1
ATOM 1584 C C . MET A 1 199 ? 16.187 12.807 -10.109 1.00 63.81 199 MET A C 1
ATOM 1586 O O . MET A 1 199 ? 15.913 11.597 -9.926 1.00 63.81 199 MET A O 1
#

Radius of gyration: 26.12 Å; chains: 1; bounding box: 74×57×59 Å

Organism: Giardia intestinalis (NCBI:txid5741)

Secondary structure (DSSP, 8-state):
--TTSHHHHHHHHHHHHHHHHHHHHHHHHHHHHHHHHHHHHTTSS--SS-HHHHHHHHHHHHHHHHHHHHHHHHHHHHHHHHHHHS-HHHHHHHHHHHHHHHHTTHHHHHHH---SSEEEE-SSS-EEEE-S-SSSS---HHHHHHHHHHHHHHHHHHHHHHHHHHSTT--HHHHHHHHHHHHHHHHHHHHHHHHHHT-

Sequence (199 aa):
MISGVLPTVHKEVYGLVLAIYLVYSKLRCYFGSYRTYLSVLEARHLPSQKIMAKRVQKSQTATLHKRASRIWSFCDNLVVRIYKQIKPIHLYILLCMAYMFSTSGVIYNLINTPPPYGMERVGVNESRPVFIANGMMTQYSTEGYISGLLNLVAGVSLVLTLVELRSKRCNGTLAFAYVLTFCVSCLFQKRRFNKKTGM